Protein AF-A0A7K2EAG2-F1 (afdb_monomer)

Radius of gyration: 21.73 Å; Cα contacts (8 Å, |Δi|>4): 363; chains: 1; bounding box: 57×37×51 Å

Sequence (241 aa):
MLVCGYAVEHDVFVFWDAALRIDFAYSTNLQVRTANVEAAAASGVRVRQDRRLKTGMEVVICAPSQLVVEAIEERASSGEAESRGKGVPATQGQPYVRPSSGGSATPTSRVFRFDPDAIDRGTNAHRKVQNQLADAVRARGWQPLSPSDSDPLVDVGWIAADAAWIAEVKSLTPTNEERQLRLGLGQVLSYAHLVDWGFENNPVLAVEREPSSAYWPDLCESHGVALSWPDVFDELLDTCV

Nearest PDB structures (foldseek):
  6wxx-assembly2_C  TM=6.744E-01  e=1.163E-03  Treponema succinifaciens DSM 2489
  6xl1-assembly1_B  TM=6.408E-01  e=2.748E-03  Treponema succinifaciens DSM 2489
  8b6j-assembly1_B  TM=4.552E-01  e=1.636E+00  Tetrahymena thermophila SB210
  7e2d-assembly1_D  TM=3.168E-01  e=2.845E+00  Saccharomyces cerevisiae S288C
  8att-assembly1_A  TM=2.652E-01  e=5.592E+00  Saccharomyces cerevisiae S288C

Structure (mmCIF, N/CA/C/O backbone):
data_AF-A0A7K2EAG2-F1
#
_entry.id   AF-A0A7K2EAG2-F1
#
loop_
_atom_site.group_PDB
_atom_site.id
_atom_site.type_symbol
_atom_site.label_atom_id
_atom_site.label_alt_id
_atom_site.label_comp_id
_atom_site.label_asym_id
_atom_site.label_entity_id
_atom_site.label_seq_id
_atom_site.pdbx_PDB_ins_code
_atom_site.Cartn_x
_atom_site.Cartn_y
_atom_site.Cartn_z
_atom_site.occupancy
_atom_site.B_iso_or_equiv
_atom_site.auth_seq_id
_atom_site.auth_comp_id
_atom_site.auth_asym_id
_atom_site.auth_atom_id
_atom_site.pdbx_PDB_model_num
ATOM 1 N N . MET A 1 1 ? -24.396 1.882 2.881 1.00 66.38 1 MET A N 1
ATOM 2 C CA . MET A 1 1 ? -24.450 0.908 3.996 1.00 66.38 1 MET A CA 1
ATOM 3 C C . MET A 1 1 ? -24.420 1.681 5.306 1.00 66.38 1 MET A C 1
ATOM 5 O O . MET A 1 1 ? -23.535 2.514 5.471 1.00 66.38 1 MET A O 1
ATOM 9 N N . LEU A 1 2 ? -25.395 1.462 6.193 1.00 79.25 2 LEU A N 1
ATOM 10 C CA . LEU A 1 2 ? -25.483 2.146 7.488 1.00 79.25 2 LEU A CA 1
ATOM 11 C C . LEU A 1 2 ? -24.703 1.369 8.548 1.00 79.25 2 LEU A C 1
ATOM 13 O O . LEU A 1 2 ? -24.878 0.159 8.664 1.00 79.25 2 LEU A O 1
ATOM 17 N N . VAL A 1 3 ? -23.889 2.066 9.339 1.00 86.38 3 VAL A N 1
ATOM 18 C CA . VAL A 1 3 ? -23.259 1.497 10.535 1.00 86.38 3 VAL A CA 1
ATOM 19 C C . VAL A 1 3 ? -23.639 2.342 11.734 1.00 86.38 3 VAL A C 1
ATOM 21 O O . VAL A 1 3 ? -23.542 3.569 11.680 1.00 86.38 3 VAL A O 1
ATOM 24 N N . CYS A 1 4 ? -24.061 1.679 12.808 1.00 90.19 4 CYS A N 1
ATOM 25 C CA . CYS A 1 4 ? -24.397 2.321 14.067 1.00 90.19 4 CYS A CA 1
ATOM 26 C C . CYS A 1 4 ? -23.577 1.743 15.223 1.00 90.19 4 CYS A C 1
ATOM 28 O O . CYS A 1 4 ? -23.360 0.534 15.310 1.00 90.19 4 CYS A O 1
ATOM 30 N N . GLY A 1 5 ? -23.157 2.617 16.128 1.00 91.69 5 GLY A N 1
ATOM 31 C CA . GLY A 1 5 ? -22.595 2.276 17.429 1.00 91.69 5 GLY A CA 1
ATOM 32 C C . GLY A 1 5 ? -23.499 2.808 18.532 1.00 91.69 5 GLY A C 1
ATOM 33 O O . GLY A 1 5 ? -24.249 3.757 18.313 1.00 91.69 5 GLY A O 1
ATOM 34 N N . TYR A 1 6 ? -23.426 2.206 19.713 1.00 93.50 6 TYR A N 1
ATOM 35 C CA . TYR A 1 6 ? -24.226 2.609 20.865 1.00 93.50 6 TYR A CA 1
ATOM 36 C C . TYR A 1 6 ? -23.316 2.927 22.053 1.00 93.50 6 TYR A C 1
ATOM 38 O O . TYR A 1 6 ? -22.562 2.073 22.521 1.00 93.50 6 TYR A O 1
ATOM 46 N N . ALA A 1 7 ? -23.365 4.175 22.514 1.00 90.56 7 ALA A N 1
ATOM 47 C CA . ALA A 1 7 ? -22.644 4.665 23.679 1.00 90.56 7 ALA A CA 1
ATOM 48 C C . ALA A 1 7 ? -23.515 4.473 24.928 1.00 90.56 7 ALA A C 1
ATOM 50 O O . ALA A 1 7 ? -24.271 5.364 25.312 1.00 90.56 7 ALA A O 1
ATOM 51 N N . VAL A 1 8 ? -23.397 3.295 25.548 1.00 88.75 8 VAL A N 1
ATOM 52 C CA . VAL A 1 8 ? -24.241 2.847 26.673 1.00 88.75 8 VAL A CA 1
ATOM 53 C C . VAL A 1 8 ? -24.268 3.851 27.829 1.00 88.75 8 VAL A C 1
ATOM 55 O O . VAL A 1 8 ? -25.329 4.111 28.381 1.00 88.75 8 VAL A O 1
ATOM 58 N N . GLU A 1 9 ? -23.120 4.441 28.173 1.00 89.50 9 GLU A N 1
ATOM 59 C CA . GLU A 1 9 ? -22.992 5.384 29.300 1.00 89.50 9 GLU A CA 1
ATOM 60 C C . GLU A 1 9 ? -23.800 6.676 29.112 1.00 89.50 9 GLU A C 1
ATOM 62 O O . GLU A 1 9 ? -24.138 7.340 30.089 1.00 89.50 9 GLU A O 1
ATOM 67 N N . HIS A 1 10 ? -24.127 7.019 27.866 1.00 88.50 10 HIS A N 1
ATOM 68 C CA . HIS A 1 10 ? -24.811 8.258 27.507 1.00 88.50 10 HIS A CA 1
ATOM 69 C C . HIS A 1 10 ? -26.198 8.031 26.889 1.00 88.50 10 HIS A C 1
ATOM 71 O O . HIS A 1 10 ? -26.866 9.010 26.575 1.00 88.50 10 HIS A O 1
ATOM 77 N N . ASP A 1 11 ? -26.620 6.775 26.700 1.00 92.69 11 ASP A N 1
ATOM 78 C CA . ASP A 1 11 ? -27.841 6.393 25.971 1.00 92.69 11 ASP A CA 1
ATOM 79 C C . ASP A 1 11 ? -27.960 7.066 24.584 1.00 92.69 11 ASP A C 1
ATOM 81 O O . ASP A 1 11 ? -28.994 7.607 24.179 1.00 92.69 11 ASP A O 1
ATOM 85 N N . VAL A 1 12 ? -26.846 7.065 23.844 1.00 94.44 12 VAL A N 1
ATOM 86 C CA . VAL A 1 12 ? -26.725 7.727 22.538 1.00 94.44 12 VAL A CA 1
ATOM 87 C C . VAL A 1 12 ? -26.270 6.738 21.473 1.00 94.44 12 VAL A C 1
ATOM 89 O O . VAL A 1 12 ? -25.262 6.046 21.614 1.00 94.44 12 VAL A O 1
ATOM 92 N N . PHE A 1 13 ? -26.991 6.718 20.358 1.00 95.81 13 PHE A N 1
ATOM 93 C CA . PHE A 1 13 ? -26.599 6.049 19.128 1.00 95.81 13 PHE A CA 1
ATOM 94 C C . PHE A 1 13 ? -25.761 6.980 18.257 1.00 95.81 13 PHE A C 1
ATOM 96 O O . PHE A 1 13 ? -26.002 8.183 18.181 1.00 95.81 13 PHE A O 1
ATOM 103 N N . VAL A 1 14 ? -24.778 6.410 17.573 1.00 94.50 14 VAL A N 1
ATOM 104 C CA . VAL A 1 14 ? -23.883 7.124 16.667 1.00 94.50 14 VAL A CA 1
ATOM 105 C C . VAL A 1 14 ? -23.945 6.455 15.305 1.00 94.50 14 VAL A C 1
ATOM 107 O O . VAL A 1 14 ? -23.725 5.251 15.207 1.00 94.50 14 VAL A O 1
ATOM 110 N N . PHE A 1 15 ? -24.234 7.224 14.262 1.00 91.94 15 PHE A N 1
ATOM 111 C CA . PHE A 1 15 ? -24.411 6.730 12.899 1.00 91.94 15 PHE A CA 1
ATOM 112 C C . PHE A 1 15 ? -23.301 7.249 11.983 1.00 91.94 15 PHE A C 1
ATOM 114 O O . PHE A 1 15 ? -23.020 8.449 11.963 1.00 91.94 15 PHE A O 1
ATOM 121 N N . TRP A 1 16 ? -22.708 6.344 11.200 1.00 89.69 16 TRP A N 1
ATOM 122 C CA . TRP A 1 16 ? -21.670 6.630 10.201 1.00 89.69 16 TRP A CA 1
ATOM 123 C C . TRP A 1 16 ? -22.111 6.251 8.783 1.00 89.69 16 TRP A C 1
ATOM 125 O O . TRP A 1 16 ? -23.044 5.459 8.589 1.00 89.69 16 TRP A O 1
ATOM 135 N N . ASP A 1 17 ? -21.401 6.781 7.780 1.00 83.12 17 ASP A N 1
ATOM 136 C CA . ASP A 1 17 ? -21.489 6.300 6.401 1.00 83.12 17 ASP A CA 1
ATOM 137 C C . ASP A 1 17 ? -20.343 5.346 6.084 1.00 83.12 17 ASP A C 1
ATOM 139 O O . ASP A 1 17 ? -19.249 5.749 5.686 1.00 83.12 17 ASP A O 1
ATOM 143 N N . ALA A 1 18 ? -20.599 4.049 6.223 1.00 74.12 18 ALA A N 1
ATOM 144 C CA . ALA A 1 18 ? -19.598 3.060 5.860 1.00 74.12 18 ALA A CA 1
ATOM 145 C C . ALA A 1 18 ? -19.367 2.969 4.346 1.00 74.12 18 ALA A C 1
ATOM 147 O O . ALA A 1 18 ? -18.289 2.551 3.940 1.00 74.12 18 ALA A O 1
ATOM 148 N N . ALA A 1 19 ? -20.327 3.376 3.505 1.00 71.50 19 ALA A N 1
ATOM 149 C CA . ALA A 1 19 ? -20.140 3.339 2.052 1.00 71.50 19 ALA A CA 1
ATOM 150 C C . ALA A 1 19 ? -19.173 4.422 1.559 1.00 71.50 19 ALA A C 1
ATOM 152 O O . ALA A 1 19 ? -18.522 4.236 0.537 1.00 71.50 19 ALA A O 1
ATOM 153 N N . LEU A 1 20 ? -19.022 5.519 2.305 1.00 73.75 20 LEU A N 1
ATOM 154 C CA . LEU A 1 20 ? -18.017 6.539 2.008 1.00 73.75 20 LEU A CA 1
ATOM 155 C C . LEU A 1 20 ? -16.610 6.127 2.466 1.00 73.75 20 LEU A C 1
ATOM 157 O O . LEU A 1 20 ? -15.658 6.866 2.252 1.00 73.75 20 LEU A O 1
ATOM 161 N N . ARG A 1 21 ? -16.419 4.972 3.104 1.00 71.88 21 ARG A N 1
ATOM 162 C CA . ARG A 1 21 ? -15.113 4.556 3.631 1.00 71.88 21 ARG A CA 1
ATOM 163 C C . ARG A 1 21 ? -14.557 3.413 2.791 1.00 71.88 21 ARG A C 1
ATOM 165 O O . ARG A 1 21 ? -14.960 2.269 2.959 1.00 71.88 21 ARG A O 1
ATOM 172 N N . ILE A 1 22 ? -13.602 3.738 1.917 1.00 62.62 22 ILE A N 1
ATOM 173 C CA . ILE A 1 22 ? -12.979 2.779 0.988 1.00 62.62 22 ILE A CA 1
ATOM 174 C C . ILE A 1 22 ? -12.332 1.585 1.713 1.00 62.62 22 ILE A C 1
ATOM 176 O O . ILE A 1 22 ? -12.461 0.448 1.274 1.00 62.62 22 ILE A O 1
ATOM 180 N N . ASP A 1 23 ? -11.773 1.816 2.904 1.00 62.75 23 ASP A N 1
ATOM 181 C CA . ASP A 1 23 ? -11.117 0.787 3.720 1.00 62.75 23 ASP A CA 1
ATOM 182 C C . ASP A 1 23 ? -12.057 0.145 4.757 1.00 62.75 23 ASP A C 1
ATOM 184 O O . ASP A 1 23 ? -11.596 -0.449 5.740 1.00 62.75 23 ASP A O 1
ATOM 188 N N . PHE A 1 24 ? -13.383 0.316 4.640 1.00 67.38 24 PHE A N 1
ATOM 189 C CA . PHE A 1 24 ? -14.309 -0.136 5.686 1.00 67.38 24 PHE A CA 1
ATOM 190 C C . PHE A 1 24 ? -14.192 -1.646 5.948 1.00 67.38 24 PHE A C 1
ATOM 192 O O . PHE A 1 24 ? -14.180 -2.066 7.105 1.00 67.38 24 PHE A O 1
ATOM 199 N N . ALA A 1 25 ? -14.004 -2.445 4.893 1.00 57.84 25 ALA A N 1
ATOM 200 C CA . ALA A 1 25 ? -13.833 -3.896 4.979 1.00 57.84 25 ALA A CA 1
ATOM 201 C C . ALA A 1 25 ? -12.502 -4.340 5.626 1.00 57.84 25 ALA A C 1
ATOM 203 O O . ALA A 1 25 ? -12.397 -5.479 6.075 1.00 57.84 25 ALA A O 1
ATOM 204 N N . TYR A 1 26 ? -11.503 -3.455 5.713 1.00 51.09 26 TYR A N 1
ATOM 205 C CA . TYR A 1 26 ? -10.115 -3.810 6.036 1.00 51.09 26 TYR A CA 1
ATOM 206 C C . TYR A 1 26 ? -9.593 -3.169 7.333 1.00 51.09 26 TYR A C 1
ATOM 208 O O . TYR A 1 26 ? -8.385 -3.053 7.511 1.00 51.09 26 TYR A O 1
ATOM 216 N N . SER A 1 27 ? -10.490 -2.822 8.273 1.00 59.31 27 SER A N 1
ATOM 217 C CA . SER A 1 27 ? -10.205 -2.209 9.592 1.00 59.31 27 SER A CA 1
ATOM 218 C C . SER A 1 27 ? -10.180 -0.671 9.621 1.00 59.31 27 SER A C 1
ATOM 220 O O . SER A 1 27 ? -9.259 -0.052 10.164 1.00 59.31 27 SER A O 1
ATOM 222 N N . THR A 1 28 ? -11.243 -0.026 9.133 1.00 68.25 28 THR A N 1
ATOM 223 C CA . THR A 1 28 ? -11.433 1.417 9.349 1.00 68.25 28 THR A CA 1
ATOM 224 C C . THR A 1 28 ? -11.896 1.731 10.774 1.00 68.25 28 THR A C 1
ATOM 226 O O . THR A 1 28 ? -12.953 1.283 11.213 1.00 68.25 28 THR A O 1
ATOM 229 N N . ASN A 1 29 ? -11.160 2.598 11.475 1.00 71.50 29 ASN A N 1
ATOM 230 C CA . ASN A 1 29 ? -11.610 3.145 12.754 1.00 71.50 29 ASN A CA 1
ATOM 231 C C . ASN A 1 29 ? -12.773 4.131 12.549 1.00 71.50 29 ASN A C 1
ATOM 233 O O . ASN A 1 29 ? -12.615 5.203 11.952 1.00 71.50 29 ASN A O 1
ATOM 237 N N . LEU A 1 30 ? -13.938 3.783 13.097 1.00 81.88 30 LEU A N 1
ATOM 238 C CA . LEU A 1 30 ? -15.081 4.679 13.238 1.00 81.88 30 LEU A CA 1
ATOM 239 C C . LEU A 1 30 ? -15.009 5.359 14.604 1.00 81.88 30 LEU A C 1
ATOM 241 O O . LEU A 1 30 ? -15.188 4.727 15.639 1.00 81.88 30 LEU A O 1
ATOM 245 N N . GLN A 1 31 ? -14.702 6.652 14.611 1.00 84.19 31 GLN A N 1
ATOM 246 C CA . GLN A 1 31 ? -14.597 7.434 15.843 1.00 84.19 31 GLN A CA 1
ATOM 247 C C . GLN A 1 31 ? -15.621 8.557 15.853 1.00 84.19 31 GLN A C 1
ATOM 249 O O . GLN A 1 31 ? -15.994 9.081 14.803 1.00 84.19 31 GLN A O 1
ATOM 254 N N . VAL A 1 32 ? -16.033 8.987 17.037 1.00 87.56 32 VAL A N 1
ATOM 255 C CA . VAL A 1 32 ? -16.833 10.193 17.259 1.00 87.56 32 VAL A CA 1
ATOM 256 C C . VAL A 1 32 ? -16.201 11.021 18.367 1.00 87.56 32 VAL A C 1
ATOM 258 O O . VAL A 1 32 ? -15.562 10.466 19.256 1.00 87.56 32 VAL A O 1
ATOM 261 N N . ARG A 1 33 ? -16.298 12.353 18.284 1.00 85.88 33 ARG A N 1
ATOM 262 C CA . ARG A 1 33 ? -15.820 13.207 19.377 1.00 85.88 33 ARG A CA 1
ATOM 263 C C . ARG A 1 33 ? -16.725 12.979 20.582 1.00 85.88 33 ARG A C 1
ATOM 265 O O . ARG A 1 33 ? -17.934 13.143 20.444 1.00 85.88 33 ARG A O 1
ATOM 272 N N . THR A 1 34 ? -16.149 12.673 21.743 1.00 86.81 34 THR A N 1
ATOM 273 C CA . THR A 1 34 ? -16.903 12.470 22.992 1.00 86.81 34 THR A CA 1
ATOM 274 C C . THR A 1 34 ? -17.825 13.650 23.293 1.00 86.81 34 THR A C 1
ATOM 276 O O . THR A 1 34 ? -19.000 13.445 23.564 1.00 86.81 34 THR A O 1
ATOM 279 N N . ALA A 1 35 ? -17.349 14.880 23.070 1.00 87.56 35 ALA A N 1
ATOM 280 C CA . ALA A 1 35 ? -18.143 16.098 23.238 1.00 87.56 35 A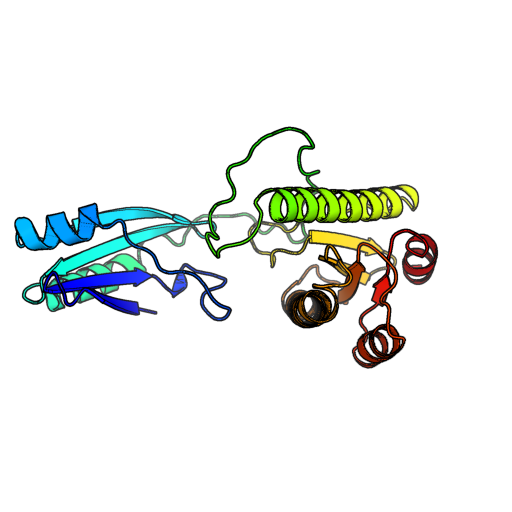LA A CA 1
ATOM 281 C C . ALA A 1 35 ? -19.465 16.100 22.443 1.00 87.56 35 ALA A C 1
ATOM 283 O O . ALA A 1 35 ? -20.443 16.686 22.888 1.00 87.56 35 ALA A O 1
ATOM 284 N N . ASN A 1 36 ? -19.529 15.437 21.282 1.00 88.31 36 ASN A N 1
ATOM 285 C CA . ASN A 1 36 ? -20.761 15.362 20.490 1.00 88.31 36 ASN A CA 1
ATOM 286 C C . ASN A 1 36 ? -21.748 14.337 21.060 1.00 88.31 36 ASN A C 1
ATOM 288 O O . ASN A 1 36 ? -22.956 14.524 20.948 1.00 88.31 36 ASN A O 1
ATOM 292 N N . VAL A 1 37 ? -21.236 13.256 21.654 1.00 89.81 37 VAL A N 1
ATOM 293 C CA . VAL A 1 37 ? -22.044 12.250 22.358 1.00 89.81 37 VAL A CA 1
ATOM 294 C C . VAL A 1 37 ? -22.627 12.865 23.629 1.00 89.81 37 VAL A C 1
ATOM 296 O O . VAL A 1 37 ? -23.834 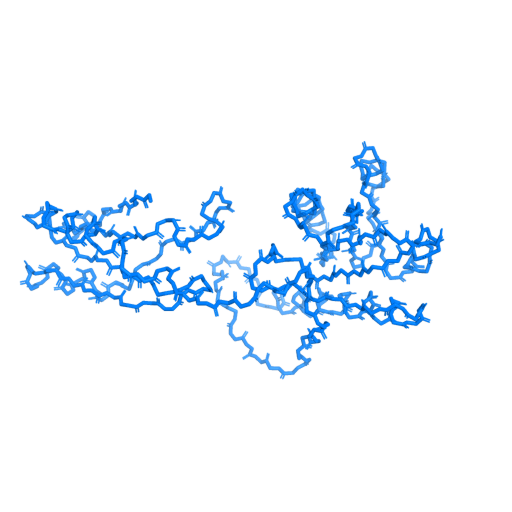12.806 23.841 1.00 89.81 37 VAL A O 1
ATOM 299 N N . GLU A 1 38 ? -21.790 13.542 24.418 1.00 82.88 38 GLU A N 1
ATOM 300 C CA . GLU A 1 38 ? -22.204 14.266 25.623 1.00 82.88 38 GLU A CA 1
ATOM 301 C C . GLU A 1 38 ? -23.206 15.378 25.301 1.00 82.88 38 GLU A C 1
ATOM 303 O O . GLU A 1 38 ? -24.217 15.511 25.985 1.00 82.88 38 GLU A O 1
ATOM 308 N N . ALA A 1 39 ? -22.972 16.147 24.232 1.00 84.38 39 ALA A N 1
ATOM 309 C CA . ALA A 1 39 ? -23.898 17.188 23.802 1.00 84.38 39 ALA A CA 1
ATOM 310 C C . ALA A 1 39 ? -25.259 16.611 23.395 1.00 84.38 39 ALA A C 1
ATOM 312 O O . ALA A 1 39 ? -26.282 17.172 23.784 1.00 84.38 39 ALA A O 1
ATOM 313 N N . ALA A 1 40 ? -25.297 15.492 22.663 1.00 89.38 40 ALA A N 1
ATOM 314 C CA . ALA A 1 40 ? -26.550 14.834 22.292 1.00 89.38 40 ALA A CA 1
ATOM 315 C C . ALA A 1 40 ? -27.309 14.335 23.532 1.00 89.38 40 ALA A C 1
ATOM 317 O O . ALA A 1 40 ? -28.504 14.591 23.664 1.00 89.38 40 ALA A O 1
ATOM 318 N N . ALA A 1 41 ? -26.604 13.709 24.477 1.00 90.50 41 ALA A N 1
ATOM 319 C CA . ALA A 1 41 ? -27.189 13.236 25.729 1.00 90.50 41 ALA A CA 1
ATOM 320 C C . ALA A 1 41 ? -27.727 14.385 26.600 1.00 90.50 41 ALA A C 1
ATOM 322 O O . ALA A 1 41 ? -28.845 14.311 27.102 1.00 90.50 41 ALA A O 1
ATOM 323 N N . ALA A 1 42 ? -26.960 15.469 26.751 1.00 90.44 42 ALA A N 1
ATOM 324 C CA . ALA A 1 42 ? -27.328 16.597 27.605 1.00 90.44 42 ALA A CA 1
ATOM 325 C C . ALA A 1 42 ? -28.470 17.442 27.024 1.00 90.44 42 ALA A C 1
ATOM 327 O O . ALA A 1 42 ? -29.305 17.957 27.765 1.00 90.44 42 ALA A O 1
ATOM 328 N N . SER A 1 43 ? -28.494 17.612 25.702 1.00 90.44 43 SER A N 1
ATOM 329 C CA . SER A 1 43 ? -29.500 18.435 25.022 1.00 90.44 43 SER A CA 1
ATOM 330 C C . SER A 1 43 ? -30.764 17.664 24.646 1.00 90.44 43 SER A C 1
ATOM 332 O O . SER A 1 43 ? -31.789 18.282 24.367 1.00 90.44 43 SER A O 1
ATOM 334 N N . GLY A 1 44 ? -30.700 16.330 24.608 1.00 88.31 44 GLY A N 1
ATOM 335 C CA . GLY A 1 44 ? -31.797 15.485 24.144 1.00 88.31 44 GLY A CA 1
ATOM 336 C C . GLY A 1 44 ? -32.084 15.611 22.644 1.00 88.31 44 GLY A C 1
ATOM 337 O O . GLY A 1 44 ? -33.096 15.080 22.189 1.00 88.31 44 GLY A O 1
ATOM 338 N N . VAL A 1 45 ? -31.217 16.284 21.875 1.00 91.31 45 VAL A N 1
ATOM 339 C CA . VAL A 1 45 ? -31.360 16.472 20.424 1.00 91.31 45 VAL A CA 1
ATOM 340 C C . VAL A 1 45 ? -30.240 15.786 19.644 1.00 91.31 45 VAL A C 1
ATOM 342 O O . VAL A 1 45 ? -29.202 15.406 20.188 1.00 91.31 45 VAL A O 1
ATOM 345 N N . ARG A 1 46 ? -30.447 15.629 18.334 1.00 91.81 46 ARG A N 1
ATOM 346 C CA . ARG A 1 46 ? -29.427 15.119 17.414 1.00 91.81 46 ARG A CA 1
ATOM 347 C C . ARG A 1 46 ? -28.278 16.115 17.270 1.00 91.81 46 ARG A C 1
ATOM 349 O O . ARG A 1 46 ? -28.501 17.307 17.066 1.00 91.81 46 ARG A O 1
ATOM 356 N N . VAL A 1 47 ? -27.050 15.610 17.305 1.00 90.88 47 VAL A N 1
ATOM 357 C CA . VAL A 1 47 ? -25.832 16.388 17.058 1.00 90.88 47 VAL A CA 1
ATOM 358 C C . VAL A 1 47 ? -25.159 15.868 15.800 1.00 90.88 47 VAL A C 1
ATOM 360 O O . VAL A 1 47 ? -24.898 14.672 15.669 1.00 90.88 47 VAL A O 1
ATOM 363 N N . ARG A 1 48 ? -24.861 16.781 14.875 1.00 90.00 48 ARG A N 1
ATOM 364 C CA . ARG A 1 48 ? -24.204 16.474 13.604 1.00 90.00 48 ARG A CA 1
ATOM 365 C C . ARG A 1 48 ? -22.735 16.846 13.649 1.00 90.00 48 ARG A C 1
ATOM 367 O O . ARG A 1 48 ? -22.351 17.872 14.207 1.00 90.00 48 ARG A O 1
ATOM 374 N N . GLN A 1 49 ? -21.920 16.019 13.015 1.00 87.62 49 GLN A N 1
ATOM 375 C CA . GLN A 1 49 ? -20.521 16.306 12.779 1.00 87.62 49 GLN A CA 1
ATOM 376 C C . GLN A 1 49 ? -20.179 16.061 11.317 1.00 87.62 49 GLN A C 1
ATOM 378 O O . GLN A 1 49 ? -20.020 14.914 10.899 1.00 87.62 49 GLN A O 1
ATOM 383 N N . ASP A 1 50 ? -19.978 17.148 10.582 1.00 85.88 50 ASP A N 1
ATOM 384 C CA . ASP A 1 50 ? -19.467 17.085 9.220 1.00 85.88 50 ASP A CA 1
ATOM 385 C C . ASP A 1 50 ? -17.962 16.809 9.244 1.00 85.88 50 ASP A C 1
ATOM 387 O O . ASP A 1 50 ? -17.199 17.349 10.058 1.00 85.88 50 ASP A O 1
ATOM 391 N N . ARG A 1 51 ? -17.525 15.920 8.358 1.00 79.50 51 ARG A N 1
ATOM 392 C CA . ARG A 1 51 ? -16.140 15.479 8.250 1.00 79.50 51 ARG A CA 1
ATOM 393 C C . ARG A 1 51 ? -15.752 15.347 6.802 1.00 79.50 51 ARG A C 1
ATOM 395 O O . ARG A 1 51 ? -16.475 14.765 6.005 1.00 79.50 51 ARG A O 1
ATOM 402 N N . ARG A 1 52 ? -14.550 15.806 6.487 1.00 78.19 52 ARG A N 1
ATOM 403 C CA . ARG A 1 52 ? -13.948 15.550 5.188 1.00 78.19 52 ARG A CA 1
ATOM 404 C C . ARG A 1 52 ? -13.230 14.206 5.222 1.00 78.19 52 ARG A C 1
ATOM 406 O O . ARG A 1 52 ? -12.282 14.034 5.987 1.00 78.19 52 ARG A O 1
ATOM 413 N N . LEU A 1 53 ? -13.700 13.266 4.415 1.00 73.31 53 LEU A N 1
ATOM 414 C CA . LEU A 1 53 ? -13.003 12.032 4.072 1.00 73.31 53 LEU A CA 1
ATOM 415 C C . LEU A 1 53 ? -12.261 12.219 2.743 1.00 73.31 53 LEU A C 1
ATOM 417 O O . LEU A 1 53 ? -12.414 13.235 2.062 1.00 73.31 53 LEU A O 1
ATOM 421 N N . LYS A 1 54 ? -11.461 11.221 2.362 1.00 61.94 54 LYS A N 1
ATOM 422 C CA . LYS A 1 54 ? -10.802 11.186 1.046 1.00 61.94 54 LYS A CA 1
ATOM 423 C C . LYS A 1 54 ? -11.813 11.078 -0.107 1.00 61.94 54 LYS A C 1
ATOM 425 O O . LYS A 1 54 ? -11.612 11.661 -1.157 1.00 61.94 54 LYS A O 1
ATOM 430 N N . THR A 1 55 ? -12.920 10.383 0.131 1.00 62.28 55 THR A N 1
ATOM 431 C CA . THR A 1 55 ? -13.998 10.060 -0.821 1.00 62.28 55 THR A CA 1
ATOM 432 C C . THR A 1 55 ? -15.113 11.105 -0.887 1.00 62.28 55 THR A C 1
ATOM 434 O O . THR A 1 55 ? -16.014 10.985 -1.713 1.00 62.28 55 THR A O 1
ATOM 437 N N . GLY A 1 56 ? -15.099 12.110 -0.007 1.00 73.31 56 GLY A N 1
ATOM 438 C CA . GLY A 1 56 ? -16.159 13.111 0.073 1.00 73.31 56 GLY A CA 1
ATOM 439 C C . GLY A 1 56 ? -16.434 13.586 1.494 1.00 73.31 56 GLY A C 1
ATOM 440 O O . GLY A 1 56 ? -15.634 13.388 2.410 1.00 73.31 56 GLY A O 1
ATOM 441 N N . MET A 1 57 ? -17.574 14.245 1.676 1.00 77.12 57 MET A N 1
ATOM 442 C CA . MET A 1 57 ? -18.039 14.691 2.987 1.00 77.12 57 MET A CA 1
ATOM 443 C C . MET A 1 57 ? -18.868 13.587 3.652 1.00 77.12 57 MET A C 1
ATOM 445 O O . MET A 1 57 ? -19.826 13.088 3.075 1.00 77.12 57 MET A O 1
ATOM 449 N N . GLU A 1 58 ? -18.509 13.218 4.878 1.00 85.75 58 GLU A N 1
ATOM 450 C CA . GLU A 1 58 ? -19.298 12.345 5.748 1.00 85.75 58 GLU A CA 1
ATOM 451 C C . GLU A 1 58 ? -19.989 13.189 6.821 1.00 85.75 58 GLU A C 1
ATOM 453 O O . GLU A 1 58 ? -19.373 14.067 7.425 1.00 85.75 58 GLU A O 1
ATOM 458 N N . VAL A 1 59 ? -21.250 12.868 7.109 1.00 87.62 59 VAL A N 1
ATOM 459 C CA . VAL A 1 59 ? -21.971 13.383 8.276 1.00 87.62 59 VAL A CA 1
ATOM 460 C C . VAL A 1 59 ? -22.095 12.258 9.296 1.00 87.62 59 VAL A C 1
ATOM 462 O O . VAL A 1 59 ? -22.698 11.222 9.013 1.00 87.62 59 VAL A O 1
ATOM 465 N N . VAL A 1 60 ? -21.534 12.466 10.486 1.00 90.69 60 VAL A N 1
ATOM 466 C CA . VAL A 1 60 ? -21.729 11.580 11.642 1.00 90.69 60 VAL A CA 1
ATOM 467 C C . VAL A 1 60 ? -22.846 12.150 12.507 1.00 90.69 60 VAL A C 1
ATOM 469 O O . VAL A 1 60 ? -22.805 13.331 12.857 1.00 90.69 60 VAL A O 1
ATOM 472 N N . ILE A 1 61 ? -23.829 11.322 12.857 1.00 93.06 61 ILE A N 1
ATOM 473 C CA . ILE A 1 61 ? -25.001 11.738 13.640 1.00 93.06 61 ILE A CA 1
ATOM 474 C C . ILE A 1 61 ? -24.946 11.061 15.006 1.00 93.06 61 ILE A C 1
ATOM 476 O O . ILE A 1 61 ? -24.944 9.835 15.077 1.00 93.06 61 ILE A O 1
ATOM 480 N N . CYS A 1 62 ? -24.930 11.845 16.081 1.00 94.50 62 CYS A N 1
ATOM 481 C CA . CYS A 1 62 ? -25.206 11.370 17.434 1.00 94.50 62 CYS A CA 1
ATOM 482 C C . CYS A 1 62 ? -26.681 11.626 17.748 1.00 94.50 62 CYS A C 1
ATOM 484 O O . CYS A 1 62 ? -27.134 12.764 17.630 1.00 94.50 62 CYS A O 1
ATOM 486 N N . ALA A 1 63 ? -27.420 10.606 18.166 1.00 95.69 63 ALA A N 1
ATOM 487 C CA . ALA A 1 63 ? -28.834 10.711 18.498 1.00 95.69 63 ALA A CA 1
ATOM 488 C C . ALA A 1 63 ? -29.130 9.982 19.816 1.00 95.69 63 ALA A C 1
ATOM 490 O O . ALA A 1 63 ? -28.743 8.820 19.951 1.00 95.69 63 ALA A O 1
ATOM 491 N N . PRO A 1 64 ? -29.833 10.608 20.772 1.00 92.81 64 PRO A N 1
ATOM 492 C CA . PRO A 1 64 ? -30.391 9.892 21.917 1.00 92.81 64 PRO A CA 1
ATOM 493 C C . PRO A 1 64 ? -31.290 8.737 21.463 1.00 92.81 64 PRO A C 1
ATOM 495 O O . PRO A 1 64 ? -31.882 8.808 20.382 1.00 92.81 64 PRO A O 1
ATOM 498 N N . SER A 1 65 ? -31.435 7.702 22.292 1.00 92.56 65 SER A N 1
ATOM 499 C CA . SER A 1 65 ? -32.255 6.513 21.994 1.00 92.56 65 SER A CA 1
ATOM 500 C C . SER A 1 65 ? -33.666 6.841 21.481 1.00 92.56 65 SER A C 1
ATOM 502 O O . SER A 1 65 ? -34.140 6.234 20.520 1.00 92.56 65 SER A O 1
ATOM 504 N N . GLN A 1 66 ? -34.301 7.870 22.045 1.00 91.06 66 GLN A N 1
ATOM 505 C CA . GLN A 1 66 ? -35.632 8.340 21.646 1.00 91.06 66 GLN A CA 1
ATOM 506 C C . GLN A 1 66 ? -35.706 8.922 20.218 1.00 91.06 66 GLN A C 1
ATOM 508 O O . GLN A 1 66 ? -36.795 8.997 19.659 1.00 91.06 66 GLN A O 1
ATOM 513 N N . LEU A 1 67 ? -34.575 9.311 19.613 1.00 92.75 67 LEU A N 1
ATOM 514 C CA . LEU A 1 67 ? -34.492 9.914 18.271 1.00 92.75 67 LEU A CA 1
ATOM 515 C C . LEU A 1 67 ? -33.840 8.989 17.228 1.00 92.75 67 LEU A C 1
ATOM 517 O O . LEU A 1 67 ? -33.461 9.439 16.146 1.00 92.75 67 LEU A O 1
ATOM 521 N N . VAL A 1 68 ? -33.693 7.694 17.528 1.00 92.31 68 VAL A N 1
ATOM 522 C CA . VAL A 1 68 ? -33.040 6.722 16.631 1.00 92.31 68 VAL A CA 1
ATOM 523 C C . VAL A 1 68 ? -33.734 6.620 15.276 1.00 92.31 68 VAL A C 1
ATOM 525 O O . VAL A 1 68 ? -33.055 6.584 14.253 1.00 92.31 68 VAL A O 1
ATOM 528 N N . VAL A 1 69 ? -35.069 6.604 15.250 1.00 90.38 69 VAL A N 1
ATOM 529 C CA . VAL A 1 69 ? -35.837 6.490 13.998 1.00 90.38 69 VAL A CA 1
ATOM 530 C C . VAL A 1 69 ? -35.575 7.697 13.099 1.00 90.38 69 VAL A C 1
ATOM 532 O O . VAL A 1 69 ? -35.179 7.530 11.949 1.00 90.38 69 VAL A O 1
ATOM 535 N N . GLU A 1 70 ? -35.677 8.907 13.651 1.00 87.88 70 GLU A N 1
ATOM 536 C CA . GLU A 1 70 ? -35.417 10.148 12.914 1.00 87.88 70 GLU A CA 1
ATOM 537 C C . GLU A 1 70 ? -33.972 10.228 12.402 1.00 87.88 70 GLU A C 1
ATOM 539 O O . GLU A 1 70 ? -33.720 10.728 11.307 1.00 87.88 70 GLU A O 1
ATOM 544 N N . ALA A 1 71 ? -33.009 9.727 13.183 1.00 88.75 71 ALA A N 1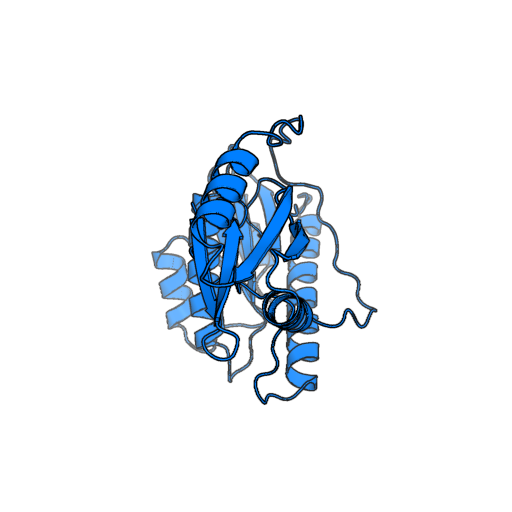
ATOM 545 C CA . ALA A 1 71 ? -31.607 9.680 12.781 1.00 88.75 71 ALA A CA 1
ATOM 546 C C . ALA A 1 71 ? -31.365 8.692 11.627 1.00 88.75 71 ALA A C 1
ATOM 548 O O . ALA A 1 71 ? -30.575 8.984 10.728 1.00 88.75 71 ALA A O 1
ATOM 549 N N . ILE A 1 72 ? -32.058 7.547 11.616 1.00 87.81 72 ILE A N 1
ATOM 550 C CA . ILE A 1 72 ? -32.013 6.582 10.508 1.00 87.81 72 ILE A CA 1
ATOM 551 C C . ILE A 1 72 ? -32.630 7.189 9.242 1.00 87.81 72 ILE A C 1
ATOM 553 O O . ILE A 1 72 ? -32.044 7.066 8.167 1.00 87.81 72 ILE A O 1
ATOM 557 N N . GLU A 1 73 ? -33.769 7.872 9.356 1.00 87.19 73 GLU A N 1
ATOM 558 C CA . GLU A 1 73 ? -34.451 8.528 8.231 1.00 87.19 73 GLU A CA 1
ATOM 559 C C . GLU A 1 73 ? -33.617 9.668 7.633 1.00 87.19 73 GLU A C 1
ATOM 561 O O . GLU A 1 73 ? -33.399 9.724 6.418 1.00 87.19 73 GLU A O 1
ATOM 566 N N . GLU A 1 74 ? -33.072 10.546 8.483 1.00 83.56 74 GLU A N 1
ATOM 567 C CA . GLU A 1 74 ? -32.147 11.604 8.063 1.00 83.56 74 GLU A CA 1
ATOM 568 C C . GLU A 1 74 ? -30.960 11.001 7.307 1.00 83.56 74 GLU A C 1
ATOM 570 O O . GLU A 1 74 ? -30.539 11.502 6.261 1.00 83.56 74 GLU A O 1
ATOM 575 N N . ARG A 1 75 ? -30.457 9.865 7.787 1.00 77.94 75 ARG A N 1
ATOM 576 C CA . ARG A 1 75 ? -29.319 9.208 7.168 1.00 77.94 75 ARG A CA 1
ATOM 577 C C . ARG A 1 75 ? -29.654 8.530 5.841 1.00 77.94 75 ARG A C 1
ATOM 579 O O . ARG A 1 75 ? -28.849 8.616 4.916 1.00 77.94 75 ARG A O 1
ATOM 586 N N . ALA A 1 76 ? -30.819 7.897 5.731 1.00 77.94 76 ALA A N 1
ATOM 587 C CA . ALA A 1 76 ? -31.296 7.308 4.483 1.00 77.94 76 ALA A CA 1
ATOM 588 C C . ALA A 1 76 ? -31.502 8.385 3.404 1.00 77.94 76 ALA A C 1
ATOM 590 O O . ALA A 1 76 ? -31.095 8.193 2.262 1.00 77.94 76 ALA A O 1
ATOM 591 N N . SER A 1 77 ? -32.047 9.544 3.788 1.00 74.00 77 SER A N 1
ATOM 592 C CA . SER A 1 77 ? -32.307 10.668 2.875 1.00 74.00 77 SER A CA 1
ATOM 593 C C . SER A 1 77 ? -31.043 11.423 2.431 1.00 74.00 77 SER A C 1
ATOM 595 O O . SER A 1 77 ? -30.990 11.954 1.325 1.00 74.00 77 SER A O 1
ATOM 597 N N . SER A 1 78 ? -29.988 11.428 3.251 1.00 64.25 78 SER A N 1
ATOM 598 C CA . SER A 1 78 ? -28.718 12.107 2.939 1.00 64.25 78 SER A CA 1
ATOM 599 C C . SER A 1 78 ? -27.810 11.326 1.972 1.00 64.25 78 SER A C 1
ATOM 601 O O . SER A 1 78 ? -26.814 11.869 1.499 1.00 64.25 78 SER A O 1
ATOM 603 N N . GLY A 1 79 ? -28.122 10.057 1.679 1.00 52.91 79 GLY A N 1
ATOM 604 C CA . GLY A 1 79 ? -27.317 9.174 0.823 1.00 52.91 79 GLY A CA 1
ATOM 605 C C . GLY A 1 79 ? -27.477 9.380 -0.689 1.00 52.91 79 GLY A C 1
ATOM 606 O O . GLY A 1 79 ? -26.735 8.762 -1.449 1.00 52.91 79 GLY A O 1
ATOM 607 N N . GLU A 1 80 ? -28.404 10.231 -1.143 1.00 45.16 80 GLU A N 1
ATOM 608 C CA . GLU A 1 80 ? -28.728 10.378 -2.575 1.00 45.16 80 GLU A CA 1
ATOM 609 C C . GLU A 1 80 ? -28.209 11.677 -3.231 1.00 45.16 80 GLU A C 1
ATOM 611 O O . GLU A 1 80 ? -28.247 11.791 -4.456 1.00 45.16 80 GLU A O 1
ATOM 616 N N . ALA A 1 81 ? -27.689 12.657 -2.477 1.00 38.50 81 ALA A N 1
ATOM 617 C CA . ALA A 1 81 ? -27.614 14.035 -2.987 1.00 38.50 81 ALA A CA 1
ATOM 618 C C . ALA A 1 81 ? -26.256 14.560 -3.518 1.00 38.50 81 ALA A C 1
ATOM 620 O O . ALA A 1 81 ? -26.284 15.546 -4.248 1.00 38.50 81 ALA A O 1
ATOM 621 N N . GLU A 1 82 ? -25.081 13.966 -3.255 1.00 36.91 82 GLU A N 1
ATOM 622 C CA . GLU A 1 82 ? -23.797 14.615 -3.643 1.00 36.91 82 GLU A CA 1
ATOM 623 C C . GLU A 1 82 ? -22.680 13.685 -4.169 1.00 36.91 82 GLU A C 1
ATOM 625 O O . GLU A 1 82 ? -21.500 13.904 -3.915 1.00 36.91 82 GLU A O 1
ATOM 630 N N . SER A 1 83 ? -23.002 12.679 -4.992 1.00 33.59 83 SER A N 1
ATOM 631 C CA . SER A 1 83 ? -21.984 11.883 -5.718 1.00 33.59 83 SER A CA 1
ATOM 632 C C . SER A 1 83 ? -21.753 12.302 -7.179 1.00 33.59 83 SER A C 1
ATOM 634 O O . SER A 1 83 ? -21.188 11.547 -7.967 1.00 33.59 83 SER A O 1
ATOM 636 N N . ARG A 1 84 ? -22.128 13.526 -7.580 1.00 33.78 84 ARG A N 1
ATOM 637 C CA . ARG A 1 84 ? -21.773 14.083 -8.904 1.00 33.78 84 ARG A CA 1
ATOM 638 C C . ARG A 1 84 ? -20.683 15.148 -8.819 1.00 33.78 84 ARG A C 1
ATOM 640 O O . ARG A 1 84 ? -20.824 16.251 -9.339 1.00 33.78 84 ARG A O 1
ATOM 647 N N . GLY A 1 85 ? -19.550 14.782 -8.229 1.00 26.00 85 GLY A N 1
ATOM 648 C CA . GLY A 1 85 ? -18.281 15.403 -8.590 1.00 26.00 85 GLY A CA 1
ATOM 649 C C . GLY A 1 85 ? -17.846 14.860 -9.949 1.00 26.00 85 GLY A C 1
ATOM 650 O O . GLY A 1 85 ? -17.442 13.707 -10.048 1.00 26.00 85 GLY A O 1
ATOM 651 N N . LYS A 1 86 ? -17.954 15.669 -11.010 1.00 28.52 86 LYS A N 1
ATOM 652 C CA . LYS A 1 86 ? -17.298 15.400 -12.299 1.00 28.52 86 LYS A CA 1
ATOM 653 C C . LYS A 1 86 ? -15.776 15.442 -12.097 1.00 28.52 86 LYS A C 1
ATOM 655 O O . LYS A 1 86 ? -15.154 16.470 -12.343 1.00 28.52 86 LYS A O 1
ATOM 660 N N . GLY A 1 87 ? -15.189 14.344 -11.636 1.00 26.38 87 GLY A N 1
ATOM 661 C CA . GLY A 1 87 ? -13.777 14.058 -11.849 1.00 26.38 87 GLY A CA 1
ATOM 662 C C . GLY A 1 87 ? -13.629 13.505 -13.259 1.00 26.38 87 GLY A C 1
ATOM 663 O O . GLY A 1 87 ? -14.266 12.512 -13.603 1.00 26.38 87 GLY A O 1
ATOM 664 N N . VAL A 1 88 ? -12.857 14.182 -14.104 1.00 29.11 88 VAL A N 1
ATOM 665 C CA . VAL A 1 88 ? -12.373 13.579 -15.350 1.00 29.11 88 VAL A CA 1
ATOM 666 C C . VAL A 1 88 ? -11.609 12.309 -14.950 1.00 29.11 88 VAL A C 1
ATOM 668 O O . VAL A 1 88 ? -10.767 12.410 -14.058 1.00 29.11 88 VAL A O 1
ATOM 671 N N . PRO A 1 89 ? -11.890 11.133 -15.538 1.00 30.42 89 PRO A N 1
ATOM 672 C CA . PRO A 1 89 ? -11.127 9.934 -15.230 1.00 30.42 89 PRO A CA 1
ATOM 673 C C . PRO A 1 89 ? -9.683 10.167 -15.682 1.00 30.42 89 PRO A C 1
ATOM 675 O O . PRO A 1 89 ? -9.424 10.339 -16.873 1.00 30.42 89 PRO A O 1
ATOM 678 N N . ALA A 1 90 ? -8.751 10.233 -14.732 1.00 39.94 90 ALA A N 1
ATOM 679 C CA . ALA A 1 90 ? -7.348 10.023 -15.043 1.00 39.94 90 ALA A CA 1
ATOM 680 C C . ALA A 1 90 ? -7.194 8.513 -15.206 1.00 39.94 90 ALA A C 1
ATOM 682 O O . ALA A 1 90 ? -7.368 7.762 -14.255 1.00 39.94 90 ALA A O 1
ATOM 683 N N . THR A 1 91 ? -6.964 8.067 -16.434 1.00 52.25 91 THR A N 1
ATOM 684 C CA . THR A 1 91 ? -6.951 6.649 -16.812 1.00 52.25 91 THR A CA 1
ATOM 685 C C . THR A 1 91 ? -5.763 5.870 -16.222 1.00 52.25 91 THR A C 1
ATOM 687 O O . THR A 1 91 ? -5.639 4.680 -16.479 1.00 52.25 91 THR A O 1
ATOM 690 N N . GLN A 1 92 ? -4.861 6.541 -15.494 1.00 63.50 92 GLN A N 1
ATOM 691 C CA . GLN A 1 92 ? -3.612 6.028 -14.923 1.00 63.50 92 GLN A CA 1
ATOM 692 C C . GLN A 1 92 ? -3.249 6.866 -13.681 1.00 63.50 92 GLN A C 1
ATOM 694 O O . GLN A 1 92 ? -3.714 8.005 -13.554 1.00 63.50 92 GLN A O 1
ATOM 699 N N . GLY A 1 93 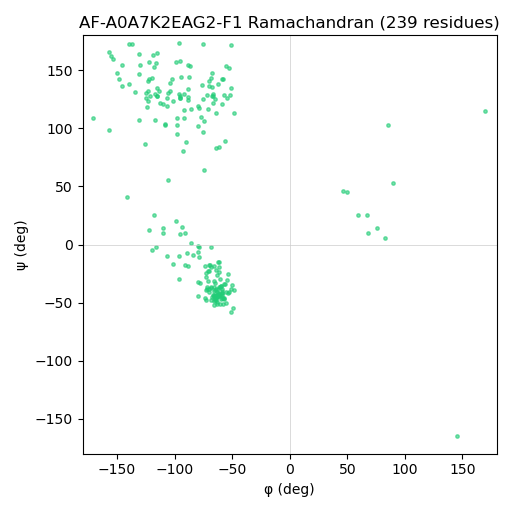? -2.409 6.321 -12.791 1.00 56.34 93 GLY A N 1
ATOM 700 C CA . GLY A 1 93 ? -1.904 7.007 -11.594 1.00 56.34 93 GLY A CA 1
ATOM 701 C C . GLY A 1 93 ? -1.294 8.398 -11.855 1.00 56.34 93 GLY A C 1
ATOM 702 O O . GLY A 1 93 ? -1.103 8.839 -12.987 1.00 56.34 93 GLY A O 1
ATOM 703 N N . GLN A 1 94 ? -0.972 9.128 -10.789 1.00 65.88 94 GLN A N 1
ATOM 704 C CA . GLN A 1 94 ? -0.416 10.484 -10.884 1.00 65.88 94 GLN A CA 1
ATOM 705 C C . GLN A 1 94 ? 1.118 10.477 -10.807 1.00 65.88 94 GLN A C 1
ATOM 707 O O . GLN A 1 94 ? 1.698 9.546 -10.249 1.00 65.88 94 GLN A O 1
ATOM 712 N N . PRO A 1 95 ? 1.819 11.512 -11.315 1.00 77.75 95 PRO A N 1
ATOM 713 C CA . PRO A 1 95 ? 3.266 11.628 -11.132 1.00 77.75 95 PRO A CA 1
ATOM 714 C C . PRO A 1 95 ? 3.671 11.482 -9.659 1.00 77.75 95 PRO A C 1
ATOM 716 O O . PRO A 1 95 ? 3.054 12.102 -8.793 1.00 77.75 95 PRO A O 1
ATOM 719 N N . TYR A 1 96 ? 4.715 10.692 -9.376 1.00 76.12 96 TYR A N 1
ATOM 720 C CA . TYR A 1 96 ? 5.112 10.390 -7.998 1.00 76.12 96 TYR A CA 1
ATOM 721 C C . TYR A 1 96 ? 5.353 11.642 -7.147 1.00 76.12 96 TYR A C 1
ATOM 723 O O . TYR A 1 96 ? 6.197 12.489 -7.473 1.00 76.12 96 TYR A O 1
ATOM 731 N N . VAL A 1 97 ? 4.675 11.701 -6.001 1.00 72.31 97 VAL A N 1
ATOM 732 C CA . VAL A 1 97 ? 4.823 12.765 -5.007 1.00 72.31 97 VAL A CA 1
ATOM 733 C C . VAL A 1 97 ? 5.771 12.295 -3.907 1.00 72.31 97 VAL A C 1
ATOM 735 O O . VAL A 1 97 ? 5.424 11.461 -3.076 1.00 72.31 97 VAL A O 1
ATOM 738 N N . ARG A 1 98 ? 6.982 12.863 -3.876 1.00 66.44 98 ARG A N 1
ATOM 739 C CA . ARG A 1 98 ? 7.990 12.544 -2.854 1.00 66.44 98 ARG A CA 1
ATOM 740 C C . ARG A 1 98 ? 7.499 12.983 -1.458 1.00 66.44 98 ARG A C 1
ATOM 742 O O . ARG A 1 98 ? 7.236 14.174 -1.272 1.00 66.44 98 ARG A O 1
ATOM 749 N N . PRO A 1 99 ? 7.449 12.088 -0.453 1.00 61.62 99 PRO A N 1
ATOM 750 C CA . PRO A 1 99 ? 7.173 12.476 0.930 1.00 61.62 99 PRO A CA 1
ATOM 751 C C . PRO A 1 99 ? 8.263 13.418 1.471 1.00 61.62 99 PRO A C 1
ATOM 753 O O . PRO A 1 99 ? 9.452 13.190 1.238 1.00 61.62 99 PRO A O 1
ATOM 756 N N . SER A 1 100 ? 7.891 14.468 2.211 1.00 44.72 100 SER A N 1
ATOM 757 C CA . SER A 1 100 ? 8.853 15.436 2.760 1.00 44.72 100 SER A CA 1
ATOM 758 C C . SER A 1 100 ? 9.713 14.844 3.892 1.00 44.72 100 SER A C 1
ATOM 760 O O . SER A 1 100 ? 9.240 14.091 4.749 1.00 44.72 100 SER A O 1
ATOM 762 N N . SER A 1 101 ? 11.003 15.208 3.906 1.00 39.25 101 SER A N 1
ATOM 763 C CA . SER A 1 101 ? 12.021 14.688 4.842 1.00 39.25 101 SER A CA 1
ATOM 764 C C . SER A 1 101 ? 12.182 15.506 6.133 1.00 39.25 101 SER A C 1
ATOM 766 O O . SER A 1 101 ? 13.122 15.288 6.888 1.00 39.25 101 SER A O 1
ATOM 768 N N . GLY A 1 102 ? 11.297 16.467 6.400 1.00 36.66 102 GLY A N 1
ATOM 769 C CA . GLY A 1 102 ? 11.418 17.369 7.542 1.00 36.66 102 GLY A CA 1
ATOM 770 C C . GLY A 1 102 ? 10.064 17.944 7.912 1.00 36.66 102 GLY A C 1
ATOM 771 O O . GLY A 1 102 ? 9.580 18.875 7.278 1.00 36.66 102 GLY A O 1
ATOM 772 N N . GLY A 1 103 ? 9.436 17.355 8.919 1.00 29.11 103 GLY A N 1
ATOM 773 C CA . GLY A 1 103 ? 8.153 17.802 9.432 1.00 29.11 103 GLY A CA 1
ATOM 774 C C . GLY A 1 103 ? 7.602 16.770 10.395 1.00 29.11 103 GLY A C 1
ATOM 775 O O . GLY A 1 103 ? 7.284 15.653 9.986 1.00 29.11 103 GLY A O 1
ATOM 776 N N . SER A 1 104 ? 7.494 17.159 11.665 1.00 33.19 104 SER A N 1
ATOM 777 C CA . SER A 1 104 ? 6.623 16.502 12.636 1.00 33.19 104 SER A CA 1
ATOM 778 C C . SER A 1 104 ? 5.186 16.635 12.131 1.00 33.19 104 SER A C 1
ATOM 780 O O . SER A 1 104 ? 4.469 17.585 12.438 1.00 33.19 104 SER A O 1
ATOM 782 N N . ALA A 1 105 ? 4.794 15.729 11.242 1.00 31.58 105 ALA A N 1
ATOM 783 C CA . ALA A 1 105 ? 3.400 15.456 10.980 1.00 31.58 105 ALA A CA 1
ATOM 784 C C . ALA A 1 105 ? 2.966 14.543 12.119 1.00 31.58 105 ALA A C 1
ATOM 786 O O . ALA A 1 105 ? 3.315 13.364 12.124 1.00 31.58 105 ALA A O 1
ATOM 787 N N . THR A 1 106 ? 2.271 15.104 13.109 1.00 27.53 106 THR A N 1
ATOM 788 C CA . THR A 1 106 ? 1.684 14.337 14.207 1.00 27.53 106 THR A CA 1
ATOM 789 C C . THR A 1 106 ? 0.932 13.144 13.608 1.00 27.53 106 THR A C 1
ATOM 791 O O . THR A 1 106 ? -0.049 13.354 12.884 1.00 27.53 106 THR A O 1
ATOM 794 N N . PRO A 1 107 ? 1.382 11.900 13.841 1.00 29.16 107 PRO A N 1
ATOM 795 C CA . PRO A 1 107 ? 0.774 10.749 13.205 1.00 29.16 107 PRO A CA 1
ATOM 796 C C . PRO A 1 107 ? -0.642 10.609 13.753 1.00 29.16 107 PRO A C 1
ATOM 798 O O . PRO A 1 107 ? -0.864 10.501 14.963 1.00 29.16 107 PRO A O 1
ATOM 801 N N . THR A 1 108 ? -1.634 10.644 12.866 1.00 30.41 108 THR A N 1
ATOM 802 C CA . THR A 1 108 ? -3.015 10.402 13.272 1.00 30.41 108 THR A CA 1
ATOM 803 C C . THR A 1 108 ? -3.180 8.898 13.516 1.00 30.41 108 THR A C 1
ATOM 805 O O . THR A 1 108 ? -3.403 8.116 12.600 1.00 30.41 108 THR A O 1
ATOM 808 N N . SER A 1 109 ? -3.072 8.531 14.797 1.00 28.55 109 SER A N 1
ATOM 809 C CA . SER A 1 109 ? -3.400 7.251 15.450 1.00 28.55 109 SER A CA 1
ATOM 810 C C . SER A 1 109 ? -2.354 6.117 15.4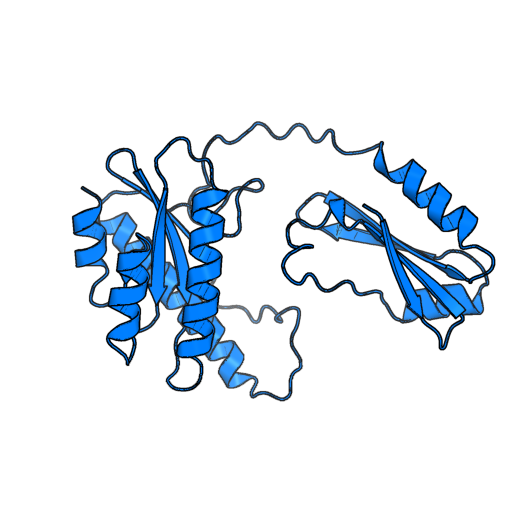61 1.00 28.55 109 SER A C 1
ATOM 812 O O . SER A 1 109 ? -2.241 5.310 14.546 1.00 28.55 109 SER A O 1
ATOM 814 N N . ARG A 1 110 ? -1.702 5.958 16.622 1.00 29.38 110 ARG A N 1
ATOM 815 C CA . ARG A 1 110 ? -1.831 4.778 17.505 1.00 29.38 110 ARG A CA 1
ATOM 816 C C . ARG A 1 110 ? -1.110 5.057 18.829 1.00 29.38 110 ARG A C 1
ATOM 818 O O . ARG A 1 110 ? 0.111 5.047 18.874 1.00 29.38 110 ARG A O 1
ATOM 825 N N . VAL A 1 111 ? -1.856 5.241 19.921 1.00 26.42 111 VAL A N 1
ATOM 826 C CA . VAL A 1 111 ? -1.306 5.066 21.276 1.00 26.42 111 VAL A CA 1
ATOM 827 C C . VAL A 1 111 ? -1.592 3.622 21.687 1.00 26.42 111 VAL A C 1
ATOM 829 O O . VAL A 1 111 ? -2.567 3.329 22.368 1.00 26.42 111 VAL A O 1
ATOM 832 N N . PHE A 1 112 ? -0.763 2.697 21.208 1.00 27.45 112 PHE A N 1
ATOM 833 C CA . PHE A 1 112 ? -0.444 1.496 21.982 1.00 27.45 112 PHE A CA 1
ATOM 834 C C . PHE A 1 112 ? 0.846 1.826 22.730 1.00 27.45 112 PHE A C 1
ATOM 836 O O . PHE A 1 112 ? 1.666 2.557 22.184 1.00 27.45 112 PHE A O 1
ATOM 843 N N . ARG A 1 113 ? 1.017 1.350 23.970 1.00 34.22 113 ARG A N 1
ATOM 844 C CA . ARG A 1 113 ? 2.252 1.542 24.755 1.00 34.22 113 ARG A CA 1
ATOM 845 C C . ARG A 1 113 ? 3.458 1.003 23.971 1.00 34.22 113 ARG A C 1
ATOM 847 O O . ARG A 1 113 ? 3.782 -0.170 24.092 1.00 34.22 113 ARG A O 1
ATOM 854 N N . PHE A 1 114 ? 4.074 1.845 23.156 1.00 34.12 114 PHE A N 1
ATOM 855 C CA . PHE A 1 114 ? 5.271 1.584 22.375 1.00 34.12 114 PHE A CA 1
ATOM 856 C C . PHE A 1 114 ? 6.029 2.898 22.207 1.00 34.12 114 PHE A C 1
ATOM 858 O O . PHE A 1 114 ? 5.438 3.976 22.182 1.00 34.12 114 PHE A O 1
ATOM 865 N N . ASP A 1 115 ? 7.344 2.758 22.155 1.00 39.12 115 ASP A N 1
ATOM 866 C CA . ASP A 1 115 ? 8.330 3.827 22.121 1.00 39.12 115 ASP A CA 1
ATOM 867 C C . ASP A 1 115 ? 8.126 4.757 20.901 1.00 39.12 115 ASP A C 1
ATOM 869 O O . ASP A 1 115 ? 8.156 4.267 19.765 1.00 39.12 115 ASP A O 1
ATOM 873 N N . PRO A 1 116 ? 7.903 6.071 21.100 1.00 35.19 116 PRO A N 1
ATOM 874 C CA . PRO A 1 116 ? 7.811 7.060 20.023 1.00 35.19 116 PRO A CA 1
ATOM 875 C C . PRO A 1 116 ? 8.975 6.995 19.024 1.00 35.19 116 PRO A C 1
ATOM 877 O O . PRO A 1 116 ? 8.749 7.126 17.819 1.00 35.19 116 PRO A O 1
ATOM 880 N N . ASP A 1 117 ? 10.187 6.677 19.487 1.00 42.25 117 ASP A N 1
ATOM 881 C CA . ASP A 1 117 ? 11.382 6.612 18.639 1.00 42.25 117 ASP A CA 1
ATOM 882 C C . ASP A 1 117 ? 11.288 5.479 17.602 1.00 42.25 117 ASP A C 1
ATOM 884 O O . ASP A 1 117 ? 11.771 5.594 16.471 1.00 42.25 117 ASP A O 1
ATOM 888 N N . ALA A 1 118 ? 10.603 4.383 17.945 1.00 47.28 118 ALA A N 1
ATOM 889 C CA . ALA A 1 118 ? 10.373 3.271 17.029 1.00 47.28 118 ALA A CA 1
ATOM 890 C C . ALA A 1 118 ? 9.378 3.633 15.910 1.00 47.28 118 ALA A C 1
ATOM 892 O O . ALA A 1 118 ? 9.500 3.124 14.790 1.00 47.28 118 ALA A O 1
ATOM 893 N N . ILE A 1 119 ? 8.418 4.521 16.191 1.00 50.22 119 ILE A N 1
ATOM 894 C CA . ILE A 1 119 ? 7.421 5.005 15.223 1.00 50.22 119 ILE A CA 1
ATOM 895 C C . ILE A 1 119 ? 8.075 5.972 14.238 1.00 50.22 119 ILE A C 1
ATOM 897 O O . ILE A 1 119 ? 7.909 5.821 13.023 1.00 50.22 119 ILE A O 1
ATOM 901 N N . ASP A 1 120 ? 8.868 6.915 14.742 1.00 55.91 120 ASP A N 1
ATOM 902 C CA . ASP A 1 120 ? 9.584 7.873 13.902 1.00 55.91 120 ASP A CA 1
ATOM 903 C C . ASP A 1 120 ? 10.643 7.173 13.044 1.00 55.91 120 ASP A C 1
ATOM 905 O O . ASP A 1 120 ? 10.747 7.443 11.842 1.00 55.91 120 ASP A O 1
ATOM 909 N N . ARG A 1 121 ? 11.365 6.188 13.604 1.00 65.56 121 ARG A N 1
ATOM 910 C CA . ARG A 1 121 ? 12.292 5.354 12.826 1.00 65.56 121 ARG A CA 1
ATOM 911 C C . ARG A 1 121 ? 11.563 4.590 11.726 1.00 65.56 121 ARG A C 1
ATOM 913 O O . ARG A 1 121 ? 11.999 4.649 10.580 1.00 65.56 121 ARG A O 1
ATOM 920 N N . GLY A 1 122 ? 10.481 3.880 12.052 1.00 59.44 122 GLY A N 1
ATOM 921 C CA . GLY A 1 122 ? 9.727 3.095 11.070 1.00 59.44 122 GLY A CA 1
ATOM 922 C C . GLY A 1 122 ? 9.200 3.965 9.930 1.00 59.44 122 GLY A C 1
ATOM 923 O O . GLY A 1 122 ? 9.343 3.620 8.760 1.00 59.44 122 GLY A O 1
ATOM 924 N N . THR A 1 123 ? 8.691 5.150 10.266 1.00 69.00 123 THR A N 1
ATOM 925 C CA . THR A 1 123 ? 8.174 6.114 9.292 1.00 69.00 123 THR A CA 1
ATOM 926 C C . THR A 1 123 ? 9.279 6.658 8.381 1.00 69.00 123 THR A C 1
ATOM 928 O O . THR A 1 123 ? 9.094 6.745 7.167 1.00 69.00 123 THR A O 1
ATOM 931 N N . ASN A 1 124 ? 10.446 6.992 8.935 1.00 75.38 124 ASN A N 1
ATOM 932 C CA . ASN A 1 124 ? 11.582 7.476 8.149 1.00 75.38 124 ASN A CA 1
ATOM 933 C C . ASN A 1 124 ? 12.203 6.373 7.285 1.00 75.38 124 ASN A C 1
ATOM 935 O O . ASN A 1 124 ? 12.536 6.619 6.127 1.00 75.38 124 ASN A O 1
ATOM 939 N N . ALA A 1 125 ? 12.335 5.160 7.824 1.00 75.69 125 ALA A N 1
ATOM 940 C CA . ALA A 1 125 ? 12.864 4.011 7.103 1.00 75.69 125 ALA A CA 1
ATOM 941 C C . ALA A 1 125 ? 11.961 3.627 5.924 1.00 75.69 125 ALA A C 1
ATOM 943 O O . ALA A 1 125 ? 12.452 3.472 4.811 1.00 75.69 125 ALA A O 1
ATOM 944 N N . HIS A 1 126 ? 10.642 3.587 6.129 1.00 84.19 126 HIS A N 1
ATOM 945 C CA . HIS A 1 126 ? 9.674 3.356 5.056 1.00 84.19 126 HIS A CA 1
ATOM 946 C C . HIS A 1 126 ? 9.803 4.404 3.935 1.00 84.19 126 HIS A C 1
ATOM 948 O O . HIS A 1 126 ? 10.023 4.041 2.781 1.00 84.19 126 HIS A O 1
ATOM 954 N N . ARG A 1 127 ? 9.793 5.707 4.269 1.00 83.69 127 ARG A N 1
ATOM 955 C CA . ARG A 1 127 ? 9.969 6.786 3.272 1.00 83.69 127 ARG A CA 1
ATOM 956 C C . ARG A 1 127 ? 11.306 6.694 2.539 1.00 83.69 127 ARG A C 1
ATOM 958 O O . ARG A 1 127 ? 11.394 7.045 1.363 1.00 83.69 127 ARG A O 1
ATOM 965 N N . LYS A 1 128 ? 12.368 6.279 3.235 1.00 88.00 128 LYS A N 1
ATOM 966 C CA . LYS A 1 128 ? 13.695 6.109 2.637 1.00 88.00 128 LYS A CA 1
ATOM 967 C C . LYS A 1 128 ? 13.653 5.032 1.554 1.00 88.00 128 LYS A C 1
ATOM 969 O O . LYS A 1 128 ? 14.058 5.320 0.434 1.00 88.00 128 LYS A O 1
ATOM 974 N N . VAL A 1 129 ? 13.115 3.855 1.866 1.00 89.88 129 VAL A N 1
ATOM 975 C CA . VAL A 1 129 ? 13.014 2.726 0.925 1.00 89.88 129 VAL A CA 1
ATOM 976 C C . VAL A 1 129 ? 12.129 3.088 -0.266 1.00 89.88 129 VAL A C 1
ATOM 978 O O . VAL A 1 129 ? 12.525 2.870 -1.406 1.00 89.88 129 VAL A O 1
ATOM 981 N N . GLN A 1 130 ? 10.986 3.732 -0.014 1.00 90.94 130 GLN A N 1
ATOM 982 C CA . GLN A 1 130 ? 10.075 4.209 -1.056 1.00 90.94 130 GLN A CA 1
ATOM 983 C C . GLN A 1 130 ? 10.781 5.152 -2.041 1.00 90.94 130 GLN A C 1
ATOM 985 O O . GLN A 1 130 ? 10.699 4.982 -3.256 1.00 90.94 130 GLN A O 1
ATOM 990 N N . ASN A 1 131 ? 11.536 6.123 -1.518 1.00 90.94 131 ASN A N 1
ATOM 991 C CA . ASN A 1 131 ? 12.290 7.056 -2.348 1.00 90.94 131 ASN A CA 1
ATOM 992 C C . ASN A 1 131 ? 13.455 6.386 -3.083 1.00 90.94 131 ASN A C 1
ATOM 994 O O . ASN A 1 131 ? 13.701 6.744 -4.228 1.00 90.94 131 ASN A O 1
ATOM 998 N N . GLN A 1 132 ? 14.147 5.424 -2.464 1.00 95.44 132 GLN A N 1
ATOM 999 C CA . GLN A 1 132 ? 15.210 4.661 -3.128 1.00 95.44 132 GLN A CA 1
ATOM 1000 C C . GLN A 1 132 ? 14.666 3.876 -4.324 1.00 95.44 132 GLN A C 1
ATOM 1002 O O . GLN A 1 132 ? 15.259 3.936 -5.396 1.00 95.44 132 GLN A O 1
ATOM 1007 N N . LEU A 1 133 ? 13.516 3.212 -4.169 1.00 95.44 133 LEU A N 1
ATOM 1008 C CA . LEU A 1 133 ? 12.862 2.509 -5.270 1.00 95.44 133 LEU A CA 1
ATOM 1009 C C . LEU A 1 133 ? 12.426 3.482 -6.372 1.00 95.44 133 LEU A C 1
ATOM 1011 O O . LEU A 1 133 ? 12.736 3.269 -7.540 1.00 95.44 133 LEU A O 1
ATOM 1015 N N . ALA A 1 134 ? 11.770 4.589 -6.013 1.00 93.50 134 ALA A N 1
ATOM 1016 C CA . ALA A 1 134 ? 11.349 5.596 -6.987 1.00 93.50 134 ALA A CA 1
ATOM 1017 C C . ALA A 1 134 ? 12.537 6.214 -7.751 1.00 93.50 134 ALA A C 1
ATOM 1019 O O . ALA A 1 134 ? 12.423 6.513 -8.940 1.00 93.50 134 ALA A O 1
ATOM 1020 N N . ASP A 1 135 ? 13.675 6.418 -7.086 1.00 94.75 135 ASP A N 1
ATOM 1021 C CA . ASP A 1 135 ? 14.892 6.924 -7.718 1.00 94.75 135 ASP A CA 1
ATOM 1022 C C . ASP A 1 135 ? 15.536 5.866 -8.635 1.00 94.75 135 ASP A C 1
ATOM 1024 O O . ASP A 1 135 ? 15.973 6.216 -9.731 1.00 94.75 135 ASP A O 1
ATOM 1028 N N . ALA A 1 136 ? 15.524 4.583 -8.254 1.00 95.44 136 ALA A N 1
ATOM 1029 C CA . ALA A 1 136 ? 15.988 3.480 -9.101 1.00 95.44 136 ALA A CA 1
ATOM 1030 C C . ALA A 1 136 ? 15.126 3.332 -10.371 1.00 95.44 136 ALA A C 1
ATOM 1032 O O . ALA A 1 136 ? 15.657 3.276 -11.479 1.00 95.44 136 ALA A O 1
ATOM 1033 N N . VAL A 1 137 ? 13.797 3.398 -10.238 1.00 95.00 137 VAL A N 1
ATOM 1034 C CA . VAL A 1 137 ? 12.851 3.416 -11.371 1.00 95.00 137 VAL A CA 1
ATOM 1035 C C . VAL A 1 137 ? 13.155 4.579 -12.323 1.00 95.00 137 VAL A C 1
ATOM 1037 O O . VAL A 1 137 ? 13.244 4.388 -13.536 1.00 95.00 137 VAL A O 1
ATOM 1040 N N . ARG A 1 138 ? 13.389 5.788 -11.787 1.00 94.06 138 ARG A N 1
ATOM 1041 C CA . ARG A 1 138 ? 13.783 6.952 -12.602 1.00 94.06 138 ARG A CA 1
ATOM 1042 C C . ARG A 1 138 ? 15.108 6.748 -13.320 1.00 94.06 138 ARG A C 1
ATOM 1044 O O . ARG A 1 138 ? 15.244 7.196 -14.456 1.00 94.06 138 ARG A O 1
ATOM 1051 N N . ALA A 1 139 ? 16.080 6.104 -12.678 1.00 93.31 139 ALA A N 1
ATOM 1052 C CA . ALA A 1 139 ? 17.383 5.836 -13.279 1.00 93.31 139 ALA A CA 1
ATOM 1053 C C . ALA A 1 139 ? 17.282 4.914 -14.509 1.00 93.31 139 ALA A C 1
ATOM 1055 O O . ALA A 1 139 ? 18.099 5.031 -15.419 1.00 93.31 139 ALA A O 1
ATOM 1056 N N . ARG A 1 140 ? 16.240 4.071 -14.585 1.00 92.69 140 ARG A N 1
ATOM 1057 C CA . ARG A 1 140 ? 15.900 3.261 -15.770 1.00 92.69 140 ARG A CA 1
ATOM 1058 C C . ARG A 1 140 ? 15.155 4.027 -16.867 1.00 92.69 140 ARG A C 1
ATOM 1060 O O . ARG A 1 140 ? 14.853 3.463 -17.911 1.00 92.69 140 ARG A O 1
ATOM 1067 N N . GLY A 1 141 ? 14.867 5.311 -16.654 1.00 91.62 141 GLY A N 1
ATOM 1068 C CA . GLY A 1 141 ? 14.116 6.144 -17.594 1.00 91.62 141 GLY A CA 1
ATOM 1069 C C . GLY A 1 141 ? 12.597 5.991 -17.492 1.00 91.62 141 GLY A C 1
ATOM 1070 O O . GLY A 1 141 ? 11.881 6.595 -18.290 1.00 91.62 141 GLY A O 1
ATOM 1071 N N . TRP A 1 142 ? 12.093 5.234 -16.513 1.00 93.50 142 TRP A N 1
ATOM 1072 C CA . TRP A 1 142 ? 10.660 5.101 -16.259 1.00 93.50 142 TRP A CA 1
ATOM 1073 C C . TRP A 1 142 ? 10.154 6.176 -15.302 1.00 93.50 142 TRP A C 1
ATOM 1075 O O . TRP A 1 142 ? 10.887 6.723 -14.473 1.00 93.50 142 TRP A O 1
ATOM 1085 N N . GLN A 1 143 ? 8.864 6.486 -15.410 1.00 91.12 143 GLN A N 1
ATOM 1086 C CA . GLN A 1 143 ? 8.214 7.439 -14.525 1.00 91.12 143 GLN A CA 1
ATOM 1087 C C . GLN A 1 143 ? 7.603 6.701 -13.326 1.00 91.12 143 GLN A C 1
ATOM 1089 O O . GLN A 1 143 ? 6.659 5.936 -13.519 1.00 91.12 143 GLN A O 1
ATOM 1094 N N . PRO A 1 144 ? 8.075 6.944 -12.087 1.00 91.81 144 PRO A N 1
ATOM 1095 C CA . PRO A 1 144 ? 7.366 6.472 -10.912 1.00 91.81 144 PRO A CA 1
ATOM 1096 C C . PRO A 1 144 ? 6.048 7.238 -10.758 1.00 91.81 144 PRO A C 1
ATOM 1098 O O . PRO A 1 144 ? 5.968 8.453 -10.991 1.00 91.81 144 PRO A O 1
ATOM 1101 N N . LEU A 1 145 ? 5.036 6.514 -10.309 1.00 86.25 145 LEU A N 1
ATOM 1102 C CA . LEU A 1 145 ? 3.661 6.940 -10.137 1.00 86.25 145 LEU A CA 1
ATOM 1103 C C . LEU A 1 145 ? 3.257 6.806 -8.668 1.00 86.25 145 LEU A C 1
ATOM 1105 O O . LEU A 1 145 ? 3.658 5.878 -7.964 1.00 86.25 145 LEU A O 1
ATOM 1109 N N . SER A 1 146 ? 2.457 7.762 -8.221 1.00 74.81 146 SER A N 1
ATOM 1110 C CA . SER A 1 146 ? 1.648 7.684 -7.011 1.00 74.81 146 SER A CA 1
ATOM 1111 C C . SER A 1 146 ? 0.211 7.313 -7.400 1.00 74.81 146 SER A C 1
ATOM 1113 O O . SER A 1 146 ? -0.195 7.571 -8.537 1.00 74.81 146 SER A O 1
ATOM 1115 N N . PRO A 1 147 ? -0.582 6.745 -6.481 1.00 71.88 147 PRO A N 1
ATOM 1116 C CA . PRO A 1 147 ? -1.990 6.480 -6.746 1.00 71.88 147 PRO A CA 1
ATOM 1117 C C . PRO A 1 147 ? -2.740 7.771 -7.084 1.00 71.88 147 PRO A C 1
ATOM 1119 O O . PRO A 1 147 ? -2.476 8.830 -6.508 1.00 71.88 147 PRO A O 1
ATOM 1122 N N . SER A 1 148 ? -3.680 7.681 -8.021 1.00 66.94 148 SER A N 1
ATOM 1123 C CA . SER A 1 148 ? -4.716 8.693 -8.217 1.00 66.94 148 SER A CA 1
ATOM 1124 C C . SER A 1 148 ? -5.791 8.598 -7.126 1.00 66.94 148 SER A C 1
ATOM 1126 O O . SER A 1 148 ? -5.825 7.650 -6.344 1.00 66.94 148 SER A O 1
ATOM 1128 N N . ASP A 1 149 ? -6.714 9.564 -7.086 1.00 56.84 149 ASP A N 1
ATOM 1129 C CA . ASP A 1 149 ? -7.820 9.570 -6.114 1.00 56.84 149 ASP A CA 1
ATOM 1130 C C . ASP A 1 149 ? -8.759 8.349 -6.241 1.00 56.84 149 ASP A C 1
ATOM 1132 O O . ASP A 1 149 ? -9.494 8.043 -5.301 1.00 56.84 149 ASP A O 1
ATOM 1136 N N . SER A 1 150 ? -8.749 7.662 -7.390 1.00 56.25 150 SER A N 1
ATOM 1137 C CA . SER A 1 150 ? -9.517 6.437 -7.650 1.00 56.25 150 SER A CA 1
ATOM 1138 C C . SER A 1 150 ? -8.731 5.143 -7.432 1.00 56.25 150 SER A C 1
ATOM 1140 O O . SER A 1 150 ? -9.340 4.075 -7.441 1.00 56.25 150 SER A O 1
ATOM 1142 N N . ASP A 1 151 ? -7.413 5.219 -7.234 1.00 55.84 151 ASP A N 1
ATOM 1143 C CA . ASP A 1 151 ? -6.566 4.040 -7.058 1.00 55.84 151 ASP A CA 1
ATOM 1144 C C . ASP A 1 151 ? -6.511 3.588 -5.584 1.00 55.84 151 ASP A C 1
ATOM 1146 O O . ASP A 1 151 ? -6.623 4.406 -4.660 1.00 55.84 151 ASP A O 1
ATOM 1150 N N . PRO A 1 152 ? -6.266 2.289 -5.324 1.00 65.69 152 PRO A N 1
ATOM 1151 C CA . PRO A 1 152 ? -5.772 1.823 -4.031 1.00 65.69 152 PRO A CA 1
ATOM 1152 C C . PRO A 1 152 ? -4.516 2.592 -3.604 1.00 65.69 152 PRO A C 1
ATOM 1154 O O . PRO A 1 152 ? -3.735 3.033 -4.443 1.00 65.69 152 PRO A O 1
ATOM 1157 N N . LEU A 1 153 ? -4.287 2.724 -2.295 1.00 74.19 153 LEU A N 1
ATOM 1158 C CA . LEU A 1 153 ? -3.151 3.465 -1.730 1.00 74.19 153 LEU A CA 1
ATOM 1159 C C . LEU A 1 153 ? -1.825 2.696 -1.872 1.00 74.19 153 LEU A C 1
ATOM 1161 O O . LEU A 1 153 ? -1.227 2.299 -0.876 1.00 74.19 153 LEU A O 1
ATOM 1165 N N . VAL A 1 154 ? -1.389 2.478 -3.110 1.00 77.31 154 VAL A N 1
ATOM 1166 C CA . VAL A 1 154 ? -0.069 1.928 -3.433 1.00 77.31 154 VAL A CA 1
ATOM 1167 C C . VAL A 1 154 ? 1.014 2.932 -3.041 1.00 77.31 154 VAL A C 1
ATOM 1169 O O . VAL A 1 154 ? 0.806 4.146 -3.125 1.00 77.31 154 VAL A O 1
ATOM 1172 N N . ASP A 1 155 ? 2.184 2.449 -2.632 1.00 86.56 155 ASP A N 1
ATOM 1173 C CA . ASP A 1 155 ? 3.269 3.342 -2.217 1.00 86.56 155 ASP A CA 1
ATOM 1174 C C . ASP A 1 155 ? 4.005 3.928 -3.428 1.00 86.56 155 ASP A C 1
ATOM 1176 O O . ASP A 1 155 ? 4.302 5.128 -3.471 1.00 86.56 155 ASP A O 1
ATOM 1180 N N . VAL A 1 156 ? 4.308 3.081 -4.414 1.00 90.50 156 VAL A N 1
ATOM 1181 C CA . VAL A 1 156 ? 4.936 3.447 -5.692 1.00 90.50 156 VAL A CA 1
ATOM 1182 C C . VAL A 1 156 ? 4.417 2.499 -6.764 1.00 90.50 156 VAL A C 1
ATOM 1184 O O . VAL A 1 156 ? 4.286 1.307 -6.517 1.00 90.50 156 VAL A O 1
ATOM 1187 N N . GLY A 1 157 ? 4.184 2.989 -7.974 1.00 93.25 157 GLY A N 1
ATOM 1188 C CA . GLY A 1 157 ? 4.097 2.117 -9.142 1.00 93.25 157 GLY A CA 1
ATOM 1189 C C . GLY A 1 157 ? 4.829 2.695 -10.339 1.00 93.25 157 GLY A C 1
ATOM 1190 O O . GLY A 1 157 ? 5.330 3.815 -10.281 1.00 93.25 157 GLY A O 1
ATOM 1191 N N . TRP A 1 158 ? 4.946 1.929 -11.412 1.00 94.88 158 TRP A N 1
ATOM 1192 C CA . TRP A 1 158 ? 5.499 2.393 -12.685 1.00 94.88 158 TRP A CA 1
ATOM 1193 C C . TRP A 1 158 ? 4.986 1.525 -13.828 1.00 94.88 158 TRP A C 1
ATOM 1195 O O . TRP A 1 158 ? 4.427 0.455 -13.601 1.00 94.88 158 TRP A O 1
ATOM 1205 N N . ILE A 1 159 ? 5.163 2.002 -15.057 1.00 93.25 159 ILE A N 1
ATOM 1206 C CA . ILE A 1 159 ? 4.840 1.247 -16.268 1.00 93.25 159 ILE A CA 1
ATOM 1207 C C . ILE A 1 159 ? 6.145 0.982 -17.016 1.00 93.25 159 ILE A C 1
ATOM 1209 O O . ILE A 1 159 ? 6.910 1.915 -17.274 1.00 93.25 159 ILE A O 1
ATOM 1213 N N . ALA A 1 160 ? 6.389 -0.281 -17.351 1.00 92.75 160 ALA A N 1
ATOM 1214 C CA . ALA A 1 160 ? 7.547 -0.742 -18.108 1.00 92.75 160 ALA A CA 1
ATOM 1215 C C . ALA A 1 160 ? 7.131 -1.925 -18.992 1.00 92.75 160 ALA A C 1
ATOM 1217 O O . ALA A 1 160 ? 6.380 -2.777 -18.531 1.00 92.75 160 ALA A O 1
ATOM 1218 N N . ALA A 1 161 ? 7.581 -1.944 -20.252 1.00 88.50 161 ALA A N 1
ATOM 1219 C CA . ALA A 1 161 ? 7.303 -3.016 -21.220 1.00 88.50 161 ALA A CA 1
ATOM 1220 C C . ALA A 1 161 ? 5.819 -3.459 -21.286 1.00 88.50 161 ALA A C 1
ATOM 1222 O O . ALA A 1 161 ? 5.519 -4.647 -21.279 1.00 88.50 161 ALA A O 1
ATOM 1223 N N . ASP A 1 162 ? 4.887 -2.498 -21.329 1.00 88.06 162 ASP A N 1
ATOM 1224 C CA . ASP A 1 162 ? 3.432 -2.746 -21.341 1.00 88.06 162 ASP A CA 1
ATOM 1225 C C . ASP A 1 162 ? 2.898 -3.528 -20.119 1.00 88.06 162 ASP A C 1
ATOM 1227 O O . ASP A 1 162 ? 1.835 -4.148 -20.161 1.00 88.06 162 ASP A O 1
ATOM 1231 N N . ALA A 1 163 ? 3.610 -3.450 -18.997 1.00 92.56 163 ALA A N 1
ATOM 1232 C CA . ALA A 1 163 ? 3.205 -3.978 -17.705 1.00 92.56 163 ALA A CA 1
ATOM 1233 C C . ALA A 1 163 ? 3.184 -2.868 -16.645 1.00 92.56 163 ALA A C 1
ATOM 1235 O O . ALA A 1 163 ? 4.048 -1.985 -16.615 1.00 92.56 163 ALA A O 1
ATOM 1236 N N . ALA A 1 164 ? 2.199 -2.924 -15.751 1.00 93.62 164 ALA A N 1
ATOM 1237 C CA . ALA A 1 164 ? 2.137 -2.074 -14.571 1.00 93.62 164 ALA A CA 1
ATOM 1238 C C . ALA A 1 164 ? 2.806 -2.794 -13.401 1.00 93.62 164 ALA A C 1
ATOM 1240 O O . ALA A 1 164 ? 2.483 -3.936 -13.102 1.00 93.62 164 ALA A O 1
ATOM 1241 N N . TRP A 1 165 ? 3.717 -2.125 -12.712 1.00 96.31 165 TRP A N 1
ATOM 1242 C CA . TRP A 1 165 ? 4.412 -2.653 -11.544 1.00 96.31 165 TRP A CA 1
ATOM 1243 C C . TRP A 1 165 ? 3.924 -1.911 -10.311 1.00 96.31 165 TRP A C 1
ATOM 1245 O O . TRP A 1 165 ? 4.017 -0.683 -10.248 1.00 96.31 165 TRP A O 1
ATOM 1255 N N . ILE A 1 166 ? 3.361 -2.646 -9.353 1.00 94.94 166 ILE A N 1
ATOM 1256 C CA . ILE A 1 166 ? 2.610 -2.090 -8.225 1.00 94.94 166 ILE A CA 1
ATOM 1257 C C . ILE A 1 166 ? 3.314 -2.441 -6.921 1.00 94.94 166 ILE A C 1
ATOM 1259 O O . ILE A 1 166 ? 3.273 -3.592 -6.492 1.00 94.94 166 ILE A O 1
ATOM 1263 N N . ALA A 1 167 ? 3.951 -1.459 -6.281 1.00 95.31 167 ALA A N 1
ATOM 1264 C CA . ALA A 1 167 ? 4.779 -1.685 -5.106 1.00 95.31 167 ALA A CA 1
ATOM 1265 C C . ALA A 1 167 ? 4.115 -1.276 -3.782 1.00 95.31 167 ALA A C 1
ATOM 1267 O O . ALA A 1 167 ? 3.633 -0.152 -3.620 1.00 95.31 167 ALA A O 1
ATOM 1268 N N . GLU A 1 168 ? 4.186 -2.182 -2.806 1.00 95.19 168 GLU A N 1
ATOM 1269 C CA . GLU A 1 168 ? 3.975 -1.912 -1.379 1.00 95.19 168 GLU A CA 1
ATOM 1270 C C . GLU A 1 168 ? 5.332 -1.924 -0.666 1.00 95.19 168 GLU A C 1
ATOM 1272 O O . GLU A 1 168 ? 6.113 -2.868 -0.809 1.00 95.19 168 GLU A O 1
ATOM 1277 N N . VAL A 1 169 ? 5.612 -0.896 0.133 1.00 93.81 169 VAL A N 1
ATOM 1278 C CA . VAL A 1 169 ? 6.891 -0.682 0.811 1.00 93.81 169 VAL A CA 1
ATOM 1279 C C . VAL A 1 169 ? 6.768 -0.971 2.306 1.00 93.81 169 VAL A C 1
ATOM 1281 O O . VAL A 1 169 ? 5.978 -0.359 3.024 1.00 93.81 169 VAL A O 1
ATOM 1284 N N . LYS A 1 170 ? 7.623 -1.841 2.854 1.00 91.81 170 LYS A N 1
ATOM 1285 C CA . LYS A 1 170 ? 7.664 -2.131 4.298 1.00 91.81 170 LYS A CA 1
ATOM 1286 C C . LYS A 1 170 ? 9.025 -1.847 4.925 1.00 91.81 170 LYS A C 1
ATOM 1288 O O . LYS A 1 170 ? 10.053 -2.380 4.518 1.00 91.81 170 LYS A O 1
ATOM 1293 N N . SER A 1 171 ? 9.016 -1.065 6.007 1.00 89.25 171 SER A N 1
ATOM 1294 C CA . SER A 1 171 ? 10.158 -0.986 6.925 1.00 89.25 171 SER A CA 1
ATOM 1295 C C . SER A 1 171 ? 10.252 -2.277 7.735 1.00 89.25 171 SER A C 1
ATOM 1297 O O . SER A 1 171 ? 9.259 -2.662 8.369 1.00 89.25 171 SER A O 1
ATOM 1299 N N . LEU A 1 172 ? 11.425 -2.904 7.772 1.00 90.06 172 LEU A N 1
ATOM 1300 C CA . LEU A 1 172 ? 11.635 -4.162 8.483 1.00 90.06 172 LEU A CA 1
ATOM 1301 C C . LEU A 1 172 ? 12.611 -3.981 9.643 1.00 90.06 172 LEU A C 1
ATOM 1303 O O . LEU A 1 172 ? 13.698 -3.417 9.527 1.00 90.06 172 LEU A O 1
ATOM 1307 N N . THR A 1 173 ? 12.239 -4.546 10.782 1.00 86.31 173 THR A N 1
ATOM 1308 C CA . THR A 1 173 ? 13.112 -4.762 11.931 1.00 86.31 173 THR A CA 1
ATOM 1309 C C . THR A 1 173 ? 13.121 -6.250 12.263 1.00 86.31 173 THR A C 1
ATOM 1311 O O . THR A 1 173 ? 12.131 -6.932 11.990 1.00 86.31 173 THR A O 1
ATOM 1314 N N . PRO A 1 174 ? 14.165 -6.764 12.937 1.00 84.12 174 PRO A N 1
ATOM 1315 C CA . PRO A 1 174 ? 14.176 -8.158 13.386 1.00 84.12 174 PRO A CA 1
ATOM 1316 C C . PRO A 1 174 ? 12.945 -8.547 14.223 1.00 84.12 174 PRO A C 1
ATOM 1318 O O . PRO A 1 174 ? 12.559 -9.706 14.267 1.00 84.12 174 PRO A O 1
ATOM 1321 N N . THR A 1 175 ? 12.312 -7.574 14.886 1.00 82.06 175 THR A N 1
ATOM 1322 C CA . THR A 1 175 ? 11.155 -7.783 15.765 1.00 82.06 175 THR A CA 1
ATOM 1323 C C . THR A 1 175 ? 9.799 -7.664 15.070 1.00 82.06 175 THR A C 1
ATOM 1325 O O . THR A 1 175 ? 8.801 -8.096 15.643 1.00 82.06 175 THR A O 1
ATOM 1328 N N . ASN A 1 176 ? 9.720 -7.059 13.879 1.00 84.00 176 ASN A N 1
ATOM 1329 C CA . ASN A 1 176 ? 8.450 -6.821 13.182 1.00 84.00 176 ASN A CA 1
ATOM 1330 C C . ASN A 1 176 ? 8.352 -7.501 11.807 1.00 84.00 176 ASN A C 1
ATOM 1332 O O . ASN A 1 176 ? 7.284 -7.443 11.197 1.00 84.00 176 ASN A O 1
ATOM 1336 N N . GLU A 1 177 ? 9.433 -8.140 11.355 1.00 91.06 177 GLU A N 1
ATOM 1337 C CA . GLU A 1 177 ? 9.608 -8.662 10.000 1.00 91.06 177 GLU A CA 1
ATOM 1338 C C . GLU A 1 177 ? 8.441 -9.541 9.544 1.00 91.06 177 GLU A C 1
ATOM 1340 O O . GLU A 1 177 ? 7.746 -9.200 8.592 1.00 91.06 177 GLU A O 1
ATOM 1345 N N . GLU A 1 178 ? 8.155 -10.617 10.277 1.00 90.88 178 GLU A N 1
ATOM 1346 C CA . GLU A 1 178 ? 7.105 -11.576 9.921 1.00 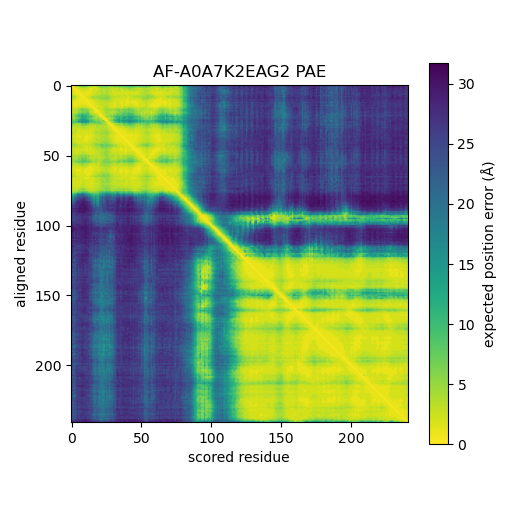90.88 178 GLU A CA 1
ATOM 1347 C C . GLU A 1 178 ? 5.723 -10.913 9.821 1.00 90.88 178 GLU A C 1
ATOM 1349 O O . GLU A 1 178 ? 4.941 -11.191 8.911 1.00 90.88 178 GLU A O 1
ATOM 1354 N N . ARG A 1 179 ? 5.425 -9.984 10.737 1.00 86.81 179 ARG A N 1
ATOM 1355 C CA . ARG A 1 179 ? 4.161 -9.243 10.735 1.00 86.81 179 ARG A CA 1
ATOM 1356 C C . ARG A 1 179 ? 4.065 -8.317 9.524 1.00 86.81 179 ARG A C 1
ATOM 1358 O O . ARG A 1 179 ? 3.003 -8.247 8.912 1.00 86.81 179 ARG A O 1
ATOM 1365 N N . GLN A 1 180 ? 5.129 -7.578 9.217 1.00 89.69 180 GLN A N 1
ATOM 1366 C CA . GLN A 1 180 ? 5.125 -6.620 8.113 1.00 89.69 180 GLN A CA 1
ATOM 1367 C C . GLN A 1 180 ? 5.094 -7.316 6.757 1.00 89.69 180 GLN A C 1
ATOM 1369 O O . GLN A 1 180 ? 4.361 -6.866 5.884 1.00 89.69 180 GLN A O 1
ATOM 1374 N N . LEU A 1 181 ? 5.806 -8.433 6.606 1.00 93.25 181 LEU A N 1
ATOM 1375 C CA . LEU A 1 181 ? 5.806 -9.222 5.377 1.00 93.25 1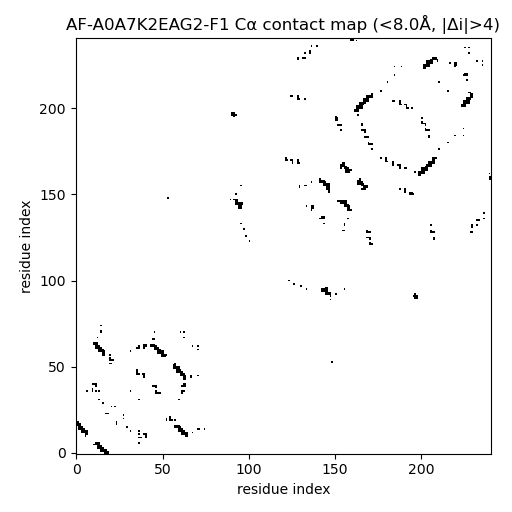81 LEU A CA 1
ATOM 1376 C C . LEU A 1 181 ? 4.437 -9.859 5.111 1.00 93.25 181 LEU A C 1
ATOM 1378 O O . LEU A 1 181 ? 3.923 -9.736 4.004 1.00 93.25 181 LEU A O 1
ATOM 1382 N N . ARG A 1 182 ? 3.773 -10.431 6.130 1.00 92.31 182 ARG A N 1
ATOM 1383 C CA . ARG A 1 182 ? 2.391 -10.939 5.982 1.00 92.31 182 ARG A CA 1
ATOM 1384 C C . ARG A 1 182 ? 1.414 -9.847 5.554 1.00 92.31 182 ARG A C 1
ATOM 1386 O O . ARG A 1 182 ? 0.593 -10.070 4.670 1.00 92.31 182 ARG A O 1
ATOM 1393 N N . LEU A 1 183 ? 1.487 -8.685 6.205 1.00 88.19 183 LEU A N 1
ATOM 1394 C CA . LEU A 1 183 ? 0.614 -7.556 5.888 1.00 88.19 183 LEU A CA 1
ATOM 1395 C C . LEU A 1 183 ? 0.890 -7.022 4.480 1.00 88.19 183 LEU A C 1
ATOM 1397 O O . LEU A 1 183 ? -0.046 -6.879 3.701 1.00 88.19 183 LEU A O 1
ATOM 1401 N N . GLY A 1 184 ? 2.161 -6.785 4.149 1.00 92.06 184 GLY A N 1
ATOM 1402 C CA . GLY A 1 184 ? 2.571 -6.261 2.850 1.00 92.06 184 GLY A CA 1
ATOM 1403 C C . GLY A 1 184 ? 2.196 -7.186 1.697 1.00 92.06 184 GLY A C 1
ATOM 1404 O O . GLY A 1 184 ? 1.648 -6.712 0.709 1.00 92.06 184 GLY A O 1
ATOM 1405 N N . LEU A 1 185 ? 2.384 -8.500 1.858 1.00 94.56 185 LEU A N 1
ATOM 1406 C CA . LEU A 1 185 ? 1.977 -9.487 0.859 1.00 94.56 185 LEU A CA 1
ATOM 1407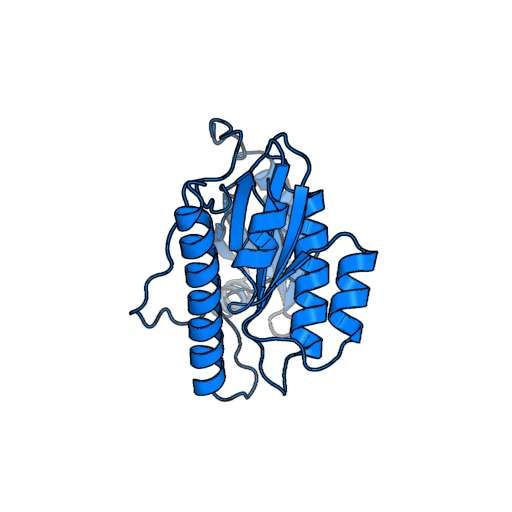 C C . LEU A 1 185 ? 0.463 -9.439 0.593 1.00 94.56 185 LEU A C 1
ATOM 1409 O O . LEU A 1 185 ? 0.035 -9.389 -0.555 1.00 94.56 185 LEU A O 1
ATOM 1413 N N . GLY A 1 186 ? -0.358 -9.402 1.647 1.00 87.50 186 GLY A N 1
ATOM 1414 C CA . GLY A 1 186 ? -1.812 -9.302 1.487 1.00 87.50 186 GLY A CA 1
ATOM 1415 C C . GLY A 1 186 ? -2.255 -7.991 0.829 1.00 87.50 186 GLY A C 1
ATOM 1416 O O . GLY A 1 186 ? -3.166 -7.991 0.003 1.00 87.50 186 GLY A O 1
ATOM 1417 N N . GLN A 1 187 ? -1.597 -6.880 1.167 1.00 86.75 187 GLN A N 1
ATOM 1418 C CA . GLN A 1 187 ? -1.880 -5.574 0.572 1.00 86.75 187 GLN A CA 1
ATOM 1419 C C . GLN A 1 187 ? -1.531 -5.542 -0.915 1.00 86.75 187 GLN A C 1
ATOM 1421 O O . GLN A 1 187 ? -2.395 -5.203 -1.716 1.00 86.75 187 GLN A O 1
ATOM 1426 N N . VAL A 1 188 ? -0.315 -5.942 -1.296 1.00 92.38 188 VAL A N 1
ATOM 1427 C CA . VAL A 1 188 ? 0.127 -5.841 -2.693 1.00 92.38 188 VAL A CA 1
ATOM 1428 C C . VAL A 1 188 ? -0.679 -6.750 -3.623 1.00 92.38 188 VAL A C 1
ATOM 1430 O O . VAL A 1 188 ? -1.034 -6.333 -4.722 1.00 92.38 188 VAL A O 1
ATOM 1433 N N . LEU A 1 189 ? -1.065 -7.946 -3.161 1.00 90.69 189 LEU A N 1
ATOM 1434 C CA . LEU A 1 189 ? -1.963 -8.835 -3.906 1.00 90.69 189 LEU A CA 1
ATOM 1435 C C . LEU A 1 189 ? -3.345 -8.202 -4.118 1.00 90.69 189 LEU A C 1
ATOM 1437 O O . LEU A 1 189 ? -3.904 -8.276 -5.210 1.00 90.69 189 LEU A O 1
ATOM 1441 N N . SER A 1 190 ? -3.887 -7.546 -3.089 1.00 83.56 190 SER A N 1
ATOM 1442 C CA . SER A 1 190 ? -5.150 -6.808 -3.196 1.00 83.56 190 SER A CA 1
ATOM 1443 C C . SER A 1 190 ? -5.032 -5.637 -4.173 1.00 83.56 190 SER A C 1
ATOM 1445 O O . SER A 1 190 ? -5.894 -5.444 -5.027 1.00 83.56 190 SER A O 1
ATOM 1447 N N . TYR A 1 191 ? -3.941 -4.876 -4.101 1.00 84.19 191 TYR A N 1
ATOM 1448 C CA . TYR A 1 191 ? -3.728 -3.732 -4.981 1.00 84.19 191 TYR A CA 1
ATOM 1449 C C . TYR A 1 191 ? -3.579 -4.152 -6.437 1.00 84.19 191 TYR A C 1
ATOM 1451 O O . TYR A 1 191 ? -4.250 -3.579 -7.284 1.00 84.19 191 TYR A O 1
ATOM 1459 N N . ALA A 1 192 ? -2.784 -5.181 -6.728 1.00 85.50 192 ALA A N 1
ATOM 1460 C CA . ALA A 1 192 ? -2.640 -5.701 -8.086 1.00 85.50 192 ALA A CA 1
ATOM 1461 C C . ALA A 1 192 ? -3.964 -6.233 -8.663 1.00 85.50 192 ALA A C 1
ATOM 1463 O O . ALA A 1 192 ? -4.138 -6.252 -9.877 1.00 85.50 192 ALA A O 1
ATOM 1464 N N . HIS A 1 193 ? -4.917 -6.629 -7.814 1.00 84.19 193 HIS A N 1
ATOM 1465 C CA . HIS A 1 193 ? -6.259 -7.002 -8.254 1.00 84.19 193 HIS A CA 1
ATOM 1466 C C . HIS A 1 193 ? -7.178 -5.796 -8.520 1.00 84.19 193 HIS A C 1
ATOM 1468 O O . HIS A 1 193 ? -8.064 -5.878 -9.365 1.00 84.19 193 HIS A O 1
ATOM 1474 N N . LEU A 1 194 ? -7.009 -4.704 -7.771 1.00 79.81 194 LEU A N 1
ATOM 1475 C CA . LEU A 1 194 ? -7.911 -3.547 -7.788 1.00 79.81 194 LEU A CA 1
ATOM 1476 C C . LEU A 1 194 ? -7.444 -2.406 -8.697 1.00 79.81 194 LEU A C 1
ATOM 1478 O O . LEU A 1 194 ? -8.280 -1.645 -9.178 1.00 79.81 194 LEU A O 1
ATOM 1482 N N . VAL A 1 195 ? -6.133 -2.248 -8.884 1.00 80.25 195 VAL A N 1
ATOM 1483 C CA . VAL A 1 195 ? -5.561 -1.240 -9.781 1.00 80.25 195 VAL A CA 1
ATOM 1484 C C . VAL A 1 195 ? -5.939 -1.591 -11.216 1.00 80.25 195 VAL A C 1
ATOM 1486 O O . VAL A 1 195 ? -5.711 -2.710 -11.665 1.00 80.25 195 VAL A O 1
ATOM 1489 N N . ASP A 1 196 ? -6.467 -0.620 -11.951 1.00 82.75 196 ASP A N 1
ATOM 1490 C CA . ASP A 1 196 ? -6.739 -0.748 -13.381 1.00 82.75 196 ASP A CA 1
ATOM 1491 C C . ASP A 1 196 ? -6.062 0.404 -14.127 1.00 82.75 196 ASP A C 1
ATOM 1493 O O . ASP A 1 196 ? -6.640 1.467 -14.350 1.00 82.75 196 ASP A O 1
ATOM 1497 N N . TRP A 1 197 ? -4.787 0.203 -14.467 1.00 83.38 197 TRP A N 1
ATOM 1498 C CA . TRP A 1 197 ? -4.010 1.137 -15.292 1.00 83.38 197 TRP A CA 1
ATOM 1499 C C . TRP A 1 197 ? -4.012 0.751 -16.778 1.00 83.38 197 TRP A C 1
ATOM 1501 O O . TRP A 1 197 ? -3.267 1.337 -17.566 1.00 83.38 197 TRP A O 1
ATOM 1511 N N . GLY A 1 198 ? -4.842 -0.225 -17.170 1.00 84.00 198 GLY A N 1
ATOM 1512 C CA . GLY A 1 198 ? -4.914 -0.739 -18.539 1.00 84.00 198 GLY A CA 1
ATOM 1513 C C . GLY A 1 198 ? -3.761 -1.665 -18.947 1.00 84.00 198 GLY A C 1
ATOM 1514 O O . GLY A 1 198 ? -3.603 -1.925 -20.138 1.00 84.00 198 GLY A O 1
ATOM 1515 N N . PHE A 1 199 ? -2.977 -2.160 -17.986 1.00 88.50 199 PHE A N 1
ATOM 1516 C CA . PHE A 1 199 ? -1.861 -3.089 -18.191 1.00 88.50 199 PHE A CA 1
ATOM 1517 C C . PHE A 1 199 ? -1.958 -4.276 -17.229 1.00 88.50 199 PHE A C 1
ATOM 1519 O O . PHE A 1 199 ? -2.676 -4.218 -16.230 1.00 88.50 199 PHE A O 1
ATOM 1526 N N . GLU A 1 200 ? -1.219 -5.348 -17.514 1.00 91.31 200 GLU A N 1
ATOM 1527 C CA . GLU A 1 200 ? -1.076 -6.456 -16.569 1.00 91.31 200 GLU A CA 1
ATOM 1528 C C . GLU A 1 200 ? -0.310 -5.989 -15.324 1.00 91.31 200 GLU A C 1
ATOM 1530 O O . GLU A 1 200 ? 0.766 -5.393 -15.428 1.00 91.31 200 GLU A O 1
ATOM 1535 N N . ASN A 1 201 ? -0.885 -6.237 -14.145 1.00 91.94 201 ASN A N 1
ATOM 1536 C CA . ASN A 1 201 ? -0.322 -5.792 -12.876 1.00 91.94 201 ASN A CA 1
ATOM 1537 C C . ASN A 1 201 ? 0.659 -6.825 -12.316 1.00 91.94 201 ASN A C 1
ATOM 1539 O O . ASN A 1 201 ? 0.291 -7.962 -12.031 1.00 91.94 201 ASN A O 1
ATOM 1543 N N . ASN A 1 202 ? 1.880 -6.374 -12.060 1.00 96.50 202 ASN A N 1
ATOM 1544 C CA . ASN A 1 202 ? 2.972 -7.121 -11.463 1.00 96.50 202 ASN A CA 1
ATOM 1545 C C . ASN A 1 202 ? 3.190 -6.604 -10.032 1.00 96.50 202 ASN A C 1
ATOM 1547 O O . ASN A 1 202 ? 3.704 -5.494 -9.842 1.00 96.50 202 ASN A O 1
ATOM 1551 N N . PRO A 1 203 ? 2.742 -7.346 -9.005 1.00 97.25 203 PRO A N 1
ATOM 1552 C CA . PRO A 1 203 ? 2.884 -6.925 -7.619 1.00 97.25 203 PRO A CA 1
ATOM 1553 C C . PRO A 1 203 ? 4.344 -6.989 -7.157 1.00 97.25 203 PRO A C 1
ATOM 1555 O O . PRO A 1 203 ? 5.041 -7.981 -7.363 1.00 97.25 203 PRO A O 1
ATOM 1558 N N . VAL A 1 204 ? 4.780 -5.949 -6.450 1.00 98.19 204 VAL A N 1
ATOM 1559 C CA . VAL A 1 204 ? 6.117 -5.836 -5.861 1.00 98.19 204 VAL A CA 1
ATOM 1560 C C . VAL A 1 204 ? 6.007 -5.600 -4.358 1.00 98.19 204 VAL A C 1
ATOM 1562 O O . VAL A 1 204 ? 5.412 -4.626 -3.900 1.00 98.19 204 VAL A O 1
ATOM 1565 N N . LEU A 1 205 ? 6.626 -6.462 -3.559 1.00 97.88 205 LEU A N 1
ATOM 1566 C CA . LEU A 1 205 ? 6.823 -6.214 -2.136 1.00 97.88 205 LEU A CA 1
ATOM 1567 C C . LEU A 1 205 ? 8.242 -5.676 -1.930 1.00 97.88 205 LEU A C 1
ATOM 1569 O O . LEU A 1 205 ? 9.216 -6.423 -1.962 1.00 97.88 205 LEU A O 1
ATOM 1573 N N . ALA A 1 206 ? 8.366 -4.366 -1.728 1.00 97.50 206 ALA A N 1
ATOM 1574 C CA . ALA A 1 206 ? 9.646 -3.705 -1.508 1.00 97.50 206 ALA A CA 1
ATOM 1575 C C . ALA A 1 206 ? 9.918 -3.548 -0.007 1.00 97.50 206 ALA A C 1
ATOM 1577 O O . ALA A 1 206 ? 9.097 -3.021 0.743 1.00 97.50 206 ALA A O 1
ATOM 1578 N N . VAL A 1 207 ? 11.077 -3.987 0.470 1.00 96.69 207 VAL A N 1
ATOM 1579 C CA . VAL A 1 207 ? 11.382 -4.030 1.904 1.00 96.69 207 VAL A CA 1
ATOM 1580 C C . VAL A 1 207 ? 12.722 -3.389 2.244 1.00 96.69 207 VAL A C 1
ATOM 1582 O O . VAL A 1 207 ? 13.615 -3.302 1.412 1.00 96.69 207 VAL A O 1
ATOM 1585 N N . GLU A 1 208 ? 12.872 -2.907 3.482 1.00 94.38 208 GLU A N 1
ATOM 1586 C CA . GLU A 1 208 ? 14.076 -2.175 3.930 1.00 94.38 208 GLU A CA 1
ATOM 1587 C C . GLU A 1 208 ? 15.376 -2.976 3.846 1.00 94.38 208 GLU A C 1
ATOM 1589 O O . GLU A 1 208 ? 16.446 -2.393 3.684 1.00 94.38 208 GLU A O 1
ATOM 1594 N N . ARG A 1 209 ? 15.291 -4.295 3.986 1.00 93.81 209 ARG A N 1
ATOM 1595 C CA . ARG A 1 209 ? 16.435 -5.203 4.022 1.00 93.81 209 ARG A CA 1
ATOM 1596 C C . ARG A 1 209 ? 16.000 -6.592 3.582 1.00 93.81 209 ARG A C 1
ATOM 1598 O O . ARG A 1 209 ? 14.819 -6.917 3.687 1.00 93.81 209 ARG A O 1
ATOM 1605 N N . GLU A 1 210 ? 16.967 -7.417 3.213 1.00 96.38 210 GLU A N 1
ATOM 1606 C CA . GLU A 1 210 ? 16.750 -8.838 2.957 1.00 96.38 210 GLU A CA 1
ATOM 1607 C C . GLU A 1 210 ? 16.032 -9.522 4.146 1.00 96.38 210 GLU A C 1
ATOM 1609 O O . GLU A 1 210 ? 16.462 -9.359 5.303 1.00 96.38 210 GLU A O 1
ATOM 1614 N N . PRO A 1 211 ? 14.929 -10.259 3.897 1.00 95.62 211 PRO A N 1
ATOM 1615 C CA . PRO A 1 211 ? 14.283 -11.075 4.917 1.00 95.62 211 PRO A CA 1
ATOM 1616 C C . PRO A 1 211 ? 15.250 -12.098 5.509 1.00 95.62 211 PRO A C 1
ATOM 1618 O O . PRO A 1 211 ? 16.040 -12.719 4.809 1.00 95.62 211 PRO A O 1
ATOM 1621 N N . SER A 1 212 ? 15.147 -12.344 6.812 1.00 93.75 212 SER A N 1
ATOM 1622 C CA . SER A 1 212 ? 16.028 -13.301 7.493 1.00 93.75 212 SER A CA 1
ATOM 1623 C C . SER A 1 212 ? 15.765 -14.766 7.126 1.00 93.75 212 SER A C 1
ATOM 1625 O O . SER A 1 212 ? 16.604 -15.627 7.388 1.00 93.75 212 SER A O 1
ATOM 1627 N N . SER A 1 213 ? 14.598 -15.062 6.553 1.00 93.69 213 SER A N 1
ATOM 1628 C CA . SER A 1 213 ? 14.177 -16.411 6.192 1.00 93.69 213 SER A CA 1
ATOM 1629 C C . SER A 1 213 ? 13.985 -16.541 4.684 1.00 93.69 213 SER A C 1
ATOM 1631 O O . SER A 1 213 ? 13.210 -15.787 4.096 1.00 93.69 213 SER A O 1
ATOM 1633 N N . ALA A 1 214 ? 14.604 -17.570 4.097 1.00 92.00 214 ALA A N 1
ATOM 1634 C CA . ALA A 1 214 ? 14.441 -17.943 2.688 1.00 92.00 214 ALA A CA 1
ATOM 1635 C C . ALA A 1 214 ? 12.998 -18.342 2.315 1.00 92.00 214 ALA A C 1
ATOM 1637 O O . ALA A 1 214 ? 12.637 -18.327 1.147 1.00 92.00 214 ALA A O 1
ATOM 1638 N N . TYR A 1 215 ? 12.144 -18.616 3.309 1.00 95.00 215 TYR A N 1
ATOM 1639 C CA . TYR A 1 215 ? 10.713 -18.856 3.109 1.00 95.00 215 TYR A CA 1
ATOM 1640 C C . TYR A 1 215 ? 9.999 -17.695 2.397 1.00 95.00 215 TYR A C 1
ATOM 1642 O O . TYR A 1 215 ? 9.034 -17.914 1.670 1.00 95.00 215 TYR A O 1
ATOM 1650 N N . TRP A 1 216 ? 10.428 -16.451 2.634 1.00 96.81 216 TRP A N 1
ATOM 1651 C CA . TRP A 1 216 ? 9.741 -15.272 2.108 1.00 96.81 216 TRP A CA 1
ATOM 1652 C C . TRP A 1 216 ? 9.920 -15.069 0.602 1.00 96.81 216 TRP A C 1
ATOM 1654 O O . TRP A 1 216 ? 8.897 -14.854 -0.052 1.00 96.81 216 TRP A O 1
ATOM 1664 N N . PRO A 1 217 ? 11.145 -15.155 0.047 1.00 95.44 217 PRO A N 1
ATOM 1665 C CA . PRO A 1 217 ? 11.347 -15.235 -1.397 1.00 95.44 217 PRO A CA 1
ATOM 1666 C C . PRO A 1 217 ? 10.470 -16.305 -2.062 1.00 95.44 217 PRO A C 1
ATOM 1668 O O . PRO A 1 217 ? 9.653 -15.953 -2.911 1.00 95.44 217 PRO A O 1
ATOM 1671 N N . ASP A 1 218 ? 10.531 -17.558 -1.592 1.00 96.06 218 ASP A N 1
ATOM 1672 C CA . ASP A 1 218 ? 9.764 -18.681 -2.158 1.00 96.06 218 ASP A CA 1
ATOM 1673 C C . ASP A 1 218 ? 8.247 -18.425 -2.124 1.00 96.06 218 ASP A C 1
ATOM 1675 O O . ASP A 1 218 ? 7.513 -18.689 -3.082 1.00 96.06 218 ASP A O 1
ATOM 1679 N N . LEU A 1 219 ? 7.745 -17.892 -1.004 1.00 97.12 219 LEU A N 1
ATOM 1680 C CA . LEU A 1 219 ? 6.325 -17.592 -0.856 1.00 97.12 219 LEU A CA 1
ATOM 1681 C C . LEU A 1 219 ? 5.881 -16.491 -1.823 1.00 97.12 219 LEU A C 1
ATOM 1683 O O . LEU A 1 219 ? 4.825 -16.632 -2.441 1.00 97.12 219 LEU A O 1
ATOM 1687 N N . CYS A 1 220 ? 6.652 -15.409 -1.943 1.00 97.50 220 CYS A N 1
ATOM 1688 C CA . CYS A 1 220 ? 6.319 -14.308 -2.845 1.00 97.50 220 CYS A CA 1
ATOM 1689 C C . CYS A 1 220 ? 6.339 -14.784 -4.302 1.00 97.50 220 CYS A C 1
ATOM 1691 O O . CYS A 1 220 ? 5.360 -14.572 -5.017 1.00 97.50 220 CYS A O 1
ATOM 1693 N N . GLU A 1 221 ? 7.374 -15.529 -4.696 1.00 95.75 221 GLU A N 1
ATOM 1694 C CA . GLU A 1 221 ? 7.490 -16.112 -6.035 1.00 95.75 221 GLU A CA 1
ATOM 1695 C C . GLU A 1 221 ? 6.298 -17.023 -6.364 1.00 95.75 221 GLU A C 1
ATOM 1697 O O . GLU A 1 221 ? 5.672 -16.868 -7.411 1.00 95.75 221 GLU A O 1
ATOM 1702 N N . SER A 1 222 ? 5.890 -17.903 -5.438 1.00 96.38 222 SER A N 1
ATOM 1703 C CA . SER A 1 222 ? 4.734 -18.795 -5.645 1.00 96.38 222 SER A CA 1
ATOM 1704 C C . SER A 1 222 ? 3.391 -18.072 -5.855 1.00 96.38 222 SER A C 1
ATOM 1706 O O . SER A 1 222 ? 2.435 -18.692 -6.321 1.00 96.38 222 SER A O 1
ATOM 1708 N N . HIS A 1 223 ? 3.313 -16.776 -5.533 1.00 96.25 223 HIS A N 1
ATOM 1709 C CA . HIS A 1 223 ? 2.140 -15.923 -5.749 1.00 96.25 223 HIS A CA 1
ATOM 1710 C C . HIS A 1 223 ? 2.357 -14.873 -6.851 1.00 96.25 223 HIS A C 1
ATOM 1712 O O . HIS A 1 223 ? 1.528 -13.976 -6.996 1.00 96.25 223 HIS A O 1
ATOM 1718 N N . GLY A 1 224 ? 3.454 -14.962 -7.613 1.00 96.25 224 GLY A N 1
ATOM 1719 C CA . GLY A 1 224 ? 3.792 -13.994 -8.660 1.00 96.25 224 GLY A CA 1
ATOM 1720 C C . GLY A 1 224 ? 4.136 -12.602 -8.123 1.00 96.25 224 GLY A C 1
ATOM 1721 O O . GLY A 1 224 ? 3.940 -11.614 -8.820 1.00 96.25 224 GLY A O 1
ATOM 1722 N N . VAL A 1 225 ? 4.602 -12.509 -6.874 1.00 98.00 225 VAL A N 1
ATOM 1723 C CA . VAL A 1 225 ? 5.002 -11.253 -6.229 1.00 98.00 225 VAL A CA 1
ATOM 1724 C C . VAL A 1 225 ? 6.517 -11.134 -6.254 1.00 98.00 225 VAL A C 1
ATOM 1726 O O . VAL A 1 225 ? 7.220 -11.978 -5.699 1.00 98.00 225 VAL A O 1
ATOM 1729 N N . ALA A 1 226 ? 7.029 -10.051 -6.831 1.00 97.69 226 ALA A N 1
ATOM 1730 C CA . ALA A 1 226 ? 8.454 -9.766 -6.796 1.00 97.69 226 ALA A CA 1
ATOM 1731 C C . ALA A 1 226 ? 8.839 -9.182 -5.428 1.00 97.69 226 ALA A C 1
ATOM 1733 O O . ALA A 1 226 ? 8.366 -8.115 -5.032 1.00 97.69 226 ALA A O 1
ATOM 1734 N N . LEU A 1 227 ? 9.691 -9.882 -4.681 1.00 98.00 227 LEU A N 1
ATOM 1735 C CA . LEU A 1 227 ? 10.222 -9.415 -3.400 1.00 98.00 227 LEU A CA 1
ATOM 1736 C C . LEU A 1 227 ? 11.578 -8.747 -3.621 1.00 98.00 227 LEU A C 1
ATOM 1738 O O . LEU A 1 227 ? 12.473 -9.365 -4.186 1.00 98.00 227 LEU A O 1
ATOM 1742 N N . SER A 1 228 ? 11.748 -7.506 -3.161 1.00 97.81 228 SER A N 1
ATOM 1743 C CA . SER A 1 228 ? 12.978 -6.745 -3.417 1.00 97.81 228 SER A CA 1
ATOM 1744 C C . SER A 1 228 ? 13.366 -5.832 -2.258 1.00 97.81 228 SER A C 1
ATOM 1746 O O . SER A 1 228 ? 12.521 -5.372 -1.495 1.00 97.81 228 SER A O 1
ATOM 1748 N N . TRP A 1 229 ? 14.653 -5.519 -2.146 1.00 97.12 229 TRP A N 1
ATOM 1749 C CA . TRP A 1 229 ? 15.229 -4.570 -1.182 1.00 97.12 229 TRP A CA 1
ATOM 1750 C C . TRP A 1 229 ? 16.324 -3.725 -1.859 1.00 97.12 229 TRP A C 1
ATOM 1752 O O . TRP A 1 229 ? 16.656 -4.015 -3.008 1.00 97.12 229 TRP A O 1
ATOM 1762 N N . PRO A 1 230 ? 16.886 -2.684 -1.203 1.00 96.06 230 PRO A N 1
ATOM 1763 C CA . PRO A 1 230 ? 17.783 -1.729 -1.857 1.00 96.06 230 PRO A CA 1
ATOM 1764 C C . PRO A 1 2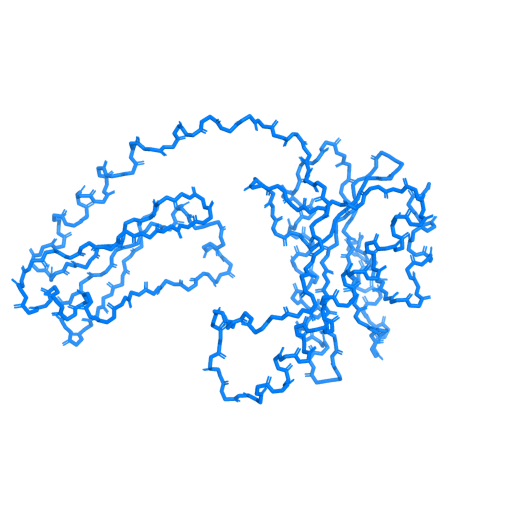30 ? 18.946 -2.329 -2.645 1.00 96.06 230 PRO A C 1
ATOM 1766 O O . PRO A 1 230 ? 19.261 -1.822 -3.716 1.00 96.06 230 PRO A O 1
ATOM 1769 N N . ASP A 1 231 ? 19.546 -3.405 -2.142 1.00 95.81 231 ASP A N 1
ATOM 1770 C CA . ASP A 1 231 ? 20.717 -4.025 -2.769 1.00 95.81 231 ASP A CA 1
ATOM 1771 C C . ASP A 1 231 ? 20.371 -4.800 -4.053 1.00 95.81 231 ASP A C 1
ATOM 1773 O O . ASP A 1 231 ? 21.258 -5.048 -4.860 1.00 95.81 231 ASP A O 1
ATOM 1777 N N . VAL A 1 232 ? 19.094 -5.145 -4.258 1.00 95.50 232 VAL A N 1
ATOM 1778 C CA . VAL A 1 232 ? 18.607 -5.938 -5.404 1.00 95.50 232 VAL A CA 1
ATOM 1779 C C . VAL A 1 232 ? 17.539 -5.206 -6.225 1.00 95.50 232 VAL A C 1
ATOM 1781 O O . VAL A 1 232 ? 16.888 -5.806 -7.074 1.00 95.50 232 VAL A O 1
ATOM 1784 N N . PHE A 1 233 ? 17.348 -3.894 -6.018 1.00 95.62 233 PHE A N 1
ATOM 1785 C CA . PHE A 1 233 ? 16.420 -3.119 -6.854 1.00 95.62 233 PHE A CA 1
ATOM 1786 C C . PHE A 1 233 ? 16.816 -3.144 -8.327 1.00 95.62 233 PHE A C 1
ATOM 1788 O O . PHE A 1 233 ? 15.939 -3.190 -9.181 1.00 95.62 233 PHE A O 1
ATOM 1795 N N . ASP A 1 234 ? 18.111 -3.139 -8.638 1.00 94.38 234 ASP A N 1
ATOM 1796 C CA . ASP A 1 234 ? 18.548 -3.237 -10.027 1.00 94.38 234 ASP A CA 1
ATOM 1797 C C . ASP A 1 234 ? 18.173 -4.586 -10.654 1.00 94.38 234 ASP A C 1
ATOM 1799 O O . ASP A 1 234 ? 17.692 -4.608 -11.783 1.00 94.38 234 ASP A O 1
ATOM 1803 N N . GLU A 1 235 ? 18.289 -5.683 -9.904 1.00 95.88 235 GLU A N 1
ATOM 1804 C CA . GLU A 1 235 ? 17.879 -7.014 -10.367 1.00 95.88 235 GLU A CA 1
ATOM 1805 C C . GLU A 1 235 ? 16.367 -7.074 -10.617 1.00 95.88 235 GLU A C 1
ATOM 1807 O O . GLU A 1 235 ? 15.939 -7.553 -11.664 1.00 95.88 235 GLU A O 1
ATOM 1812 N N . LEU A 1 236 ? 15.551 -6.516 -9.710 1.00 95.56 236 LEU A N 1
ATOM 1813 C CA . LEU A 1 236 ? 14.107 -6.367 -9.924 1.00 95.56 236 LEU A CA 1
ATOM 1814 C C . LEU A 1 236 ? 13.824 -5.605 -11.224 1.00 95.56 236 LEU A C 1
ATOM 1816 O O . LEU A 1 236 ? 13.023 -6.044 -12.046 1.00 95.56 236 LEU A O 1
ATOM 1820 N N . LEU A 1 237 ? 14.465 -4.454 -11.414 1.00 94.81 237 LEU A N 1
ATOM 1821 C CA . LEU A 1 237 ? 14.194 -3.589 -12.557 1.00 94.81 237 LEU A CA 1
ATOM 1822 C C . LEU A 1 237 ? 14.703 -4.183 -13.879 1.00 94.81 237 LEU A C 1
ATOM 1824 O O . LEU A 1 237 ? 14.173 -3.844 -14.933 1.00 94.81 237 LEU A O 1
ATOM 1828 N N . ASP A 1 238 ? 15.682 -5.088 -13.848 1.00 93.75 238 ASP A N 1
ATOM 1829 C CA . ASP A 1 238 ? 16.106 -5.870 -15.018 1.00 93.75 238 ASP A CA 1
ATOM 1830 C C . ASP A 1 238 ? 15.047 -6.885 -15.469 1.00 93.75 238 ASP A C 1
ATOM 1832 O O . ASP A 1 238 ? 15.074 -7.316 -16.617 1.00 93.75 238 ASP A O 1
ATOM 1836 N N . THR A 1 239 ? 14.087 -7.243 -14.611 1.00 92.50 239 THR A N 1
ATOM 1837 C CA . THR A 1 239 ? 12.950 -8.103 -14.998 1.00 92.50 239 THR A CA 1
ATOM 1838 C C . THR A 1 239 ? 11.800 -7.335 -15.654 1.00 92.50 239 THR A C 1
ATOM 1840 O O . THR A 1 239 ? 10.871 -7.944 -16.174 1.00 92.50 239 THR A O 1
ATOM 1843 N N . CYS A 1 240 ? 11.850 -5.999 -15.637 1.00 88.94 240 CYS A N 1
ATOM 1844 C CA . CYS A 1 240 ? 10.801 -5.123 -16.166 1.00 88.94 240 CYS A CA 1
ATOM 1845 C C . CYS A 1 240 ? 10.927 -4.828 -17.677 1.00 88.94 240 CYS A C 1
ATOM 1847 O O . CYS A 1 240 ? 10.155 -4.014 -18.190 1.00 88.94 240 CYS A O 1
ATOM 1849 N N . VAL A 1 241 ? 11.924 -5.402 -18.363 1.00 77.69 241 VAL A N 1
ATOM 1850 C CA . VAL A 1 241 ? 12.245 -5.170 -19.790 1.00 77.69 241 VAL A CA 1
ATOM 1851 C C . VAL A 1 241 ? 11.787 -6.292 -20.707 1.00 77.69 241 VAL A C 1
ATOM 1853 O O . VAL A 1 241 ? 11.831 -7.469 -20.291 1.00 77.69 241 VAL A O 1
#

Solvent-accessible surface area (backbone atoms only — not comparable to full-atom values): 14118 Å² total; per-residue (Å²): 96,85,44,76,48,73,45,74,96,52,48,25,36,36,38,43,57,49,68,65,37,91,51,49,91,77,76,56,88,86,82,76,64,65,70,46,49,52,48,7,44,74,67,68,40,74,32,79,43,81,40,82,54,97,77,42,80,43,64,35,39,22,21,22,66,93,40,46,66,60,52,51,50,54,51,65,65,63,72,78,78,79,86,80,73,86,69,77,83,68,70,47,59,36,77,53,75,81,81,82,94,78,74,93,68,80,75,90,80,77,93,58,103,64,63,67,68,60,54,55,48,44,54,51,45,27,54,49,46,48,49,51,51,43,50,52,40,40,75,73,73,36,60,38,21,22,51,34,99,88,43,57,91,47,67,37,29,35,63,41,81,81,27,30,38,39,26,31,64,39,51,62,44,98,90,44,36,73,63,45,51,56,52,40,53,57,49,21,56,50,39,40,70,67,53,71,61,86,46,59,58,41,22,24,44,35,31,58,52,83,73,96,50,76,64,53,59,57,53,30,52,78,70,64,28,49,71,38,23,77,95,40,45,66,62,57,57,64,67,45,106

Foldseek 3Di:
DWDWDADPVLQKIKIWDLVLPPCSVPDDDDDDDVVLSNCCSVVQAKGWDWDDDLSGIMIMIIHHPVCVVVVVVVVVVVVPPDPPPPDDDPLAFAQDDQDDPDDCPPDDDDPDPDDPVVVVVFVNLQSVQLVLLQVLCVVVVWTKGAGDSQADRFSIWTAFPQAIETEDEGEDDPVCHVVRLVVRLVRQLVRQVGDRSPGRYQGEYEYADDDPDPVSCVVCVVVRYHYYYNVCSVVVVVVRD

pLDDT: mean 78.94, std 20.32, range [26.0, 98.19]

Secondary structure (DSSP, 8-state):
-EEEEEEGGGTEEEEEEGGG-TTGGGT------HHHHHHHHHHSS-EEEEEE-SSSEEEEEEEEGGGHHHHHHHHHHTTSS---------SSPEEP-PPPSS-----SS--SS--HHHHHHHHHHHHHHHHHHHHHHHHTT---EEPPTTS---SEEEEETTEEEEEEEE---TTTHHHHHHHHHHHHHHHHHH--SSSEEEEEEEESS--SSTHHHHHHHHTTPEEE-GGGHHHHHHTT-

Mean predicted aligned error: 15.69 Å